Protein AF-A0A9W6TB82-F1 (afdb_monomer_lite)

Sequence (186 aa):
MYQFPADELQLFLAKTEGGAWLPDNEGLDTLLQSEIDTSSYLNMRASWKLSKPTLFGVVSLGEDVVHVLVVVPGQRLPIAAAATHEPHPTRKKRWEELNEVLDRNKRAKVNAAGESSTGCSYVSFSDVDRVMRARRYEQSSKVIENEKNDMLHAYILLLTKAFGEIVTGKEAKRLHFIVPVLACVC

pLDDT: mean 70.23, std 13.18, range [37.47, 92.19]

Structure (mmCIF, N/CA/C/O backbone):
data_AF-A0A9W6TB82-F1
#
_entry.id   AF-A0A9W6TB82-F1
#
loop_
_atom_site.group_PDB
_atom_site.id
_atom_site.type_symbol
_atom_site.label_atom_id
_atom_site.label_alt_id
_atom_site.label_comp_id
_atom_site.label_asym_id
_atom_site.label_entity_id
_atom_site.label_seq_id
_atom_site.pdbx_PDB_ins_code
_atom_site.Cartn_x
_atom_site.Cartn_y
_atom_site.Cartn_z
_atom_site.occupancy
_atom_site.B_iso_or_equiv
_atom_site.auth_seq_id
_atom_site.auth_comp_id
_atom_site.auth_asym_id
_atom_site.auth_atom_id
_atom_site.pdbx_PDB_model_num
ATOM 1 N N . MET A 1 1 ? 8.779 -15.012 8.521 1.00 37.47 1 MET A N 1
ATOM 2 C CA . MET A 1 1 ? 8.790 -13.803 9.368 1.00 37.47 1 MET A CA 1
ATOM 3 C C . MET A 1 1 ? 10.066 -13.898 10.186 1.00 37.47 1 MET A C 1
ATOM 5 O O . MET A 1 1 ? 10.173 -14.834 10.962 1.00 37.47 1 MET A O 1
ATOM 9 N N . TYR A 1 2 ? 11.082 -13.086 9.890 1.00 48.03 2 TYR A N 1
ATOM 10 C CA . TYR A 1 2 ? 12.350 -13.123 10.630 1.00 48.03 2 TYR A CA 1
ATOM 11 C C . TYR A 1 2 ? 12.240 -12.175 11.824 1.00 48.03 2 TYR A C 1
ATOM 13 O O . TYR A 1 2 ? 11.799 -11.040 11.657 1.00 48.03 2 TYR A O 1
ATOM 21 N N . GLN A 1 3 ? 12.582 -12.662 13.014 1.00 52.28 3 GLN A N 1
ATOM 22 C CA . GLN A 1 3 ? 12.483 -11.935 14.276 1.00 52.28 3 GLN A CA 1
ATOM 23 C C . GLN A 1 3 ? 13.892 -11.868 14.869 1.00 52.28 3 GLN A C 1
ATOM 25 O O . GLN A 1 3 ? 14.416 -12.891 15.298 1.00 52.28 3 GLN A O 1
ATOM 30 N N . PHE A 1 4 ? 14.514 -10.689 14.826 1.00 63.34 4 PHE A N 1
ATOM 31 C CA . PHE A 1 4 ? 15.796 -10.436 15.486 1.00 63.34 4 PHE A CA 1
ATOM 32 C C . PHE A 1 4 ? 15.543 -9.738 16.826 1.00 63.34 4 PHE A C 1
ATOM 34 O O . PHE A 1 4 ? 14.640 -8.894 16.898 1.00 63.34 4 PHE A O 1
ATOM 41 N N . PRO A 1 5 ? 16.301 -10.073 17.881 1.00 70.19 5 PRO A N 1
ATOM 42 C CA . PRO A 1 5 ? 16.262 -9.334 19.134 1.00 70.19 5 PRO A CA 1
ATOM 43 C C . PRO A 1 5 ? 16.675 -7.875 18.894 1.00 70.19 5 PRO A C 1
ATOM 45 O O . PRO A 1 5 ? 17.677 -7.596 18.238 1.00 70.19 5 PRO A O 1
ATOM 48 N N . ALA A 1 6 ? 15.875 -6.920 19.374 1.00 66.00 6 ALA A N 1
ATOM 49 C CA . ALA A 1 6 ? 16.125 -5.495 19.131 1.00 66.00 6 ALA A CA 1
ATOM 50 C C . ALA A 1 6 ? 17.433 -4.997 19.778 1.00 66.00 6 ALA A C 1
ATOM 52 O O . ALA A 1 6 ? 17.991 -3.992 19.348 1.00 66.00 6 ALA A O 1
ATOM 53 N N . ASP A 1 7 ? 17.918 -5.703 20.796 1.00 70.88 7 ASP A N 1
ATOM 54 C CA . ASP A 1 7 ? 19.175 -5.472 21.506 1.00 70.88 7 ASP A CA 1
ATOM 55 C C . ASP A 1 7 ? 20.420 -5.896 20.716 1.00 70.88 7 ASP A C 1
ATOM 57 O O . ASP A 1 7 ? 21.522 -5.460 21.043 1.00 70.88 7 ASP A O 1
ATOM 61 N N . GLU A 1 8 ? 20.256 -6.674 19.645 1.00 70.75 8 GLU A N 1
ATOM 62 C CA . GLU A 1 8 ? 21.347 -7.013 18.728 1.00 70.75 8 GLU A CA 1
ATOM 63 C C . GLU A 1 8 ? 21.581 -5.916 17.672 1.00 70.75 8 GLU A C 1
ATOM 65 O O . GLU A 1 8 ? 22.638 -5.875 17.045 1.00 70.75 8 GLU A O 1
ATOM 70 N N . LEU A 1 9 ? 20.640 -4.985 17.483 1.00 70.19 9 LEU A N 1
ATOM 71 C CA . LEU A 1 9 ? 20.750 -3.920 16.484 1.00 70.19 9 LEU A CA 1
ATOM 72 C C . LEU A 1 9 ? 21.805 -2.878 16.874 1.00 70.19 9 LEU A C 1
ATOM 74 O O . LEU A 1 9 ? 21.787 -2.319 17.971 1.00 70.19 9 LEU A O 1
ATOM 78 N N . GLN A 1 10 ? 22.688 -2.549 15.934 1.00 73.00 10 GLN A N 1
ATOM 79 C CA . GLN A 1 10 ? 23.655 -1.464 16.080 1.00 73.00 10 GLN A CA 1
ATOM 80 C C . GLN A 1 10 ? 23.223 -0.270 15.230 1.00 73.00 10 GLN A C 1
ATOM 82 O O . GLN A 1 10 ? 22.875 -0.416 14.063 1.00 73.00 10 GLN A O 1
ATOM 87 N N . LEU A 1 11 ? 23.238 0.925 15.815 1.00 76.31 11 LEU A N 1
ATOM 88 C CA . LEU A 1 11 ? 22.820 2.159 15.153 1.00 76.31 11 LEU A CA 1
ATOM 89 C C . LEU A 1 11 ? 24.024 3.082 14.983 1.00 76.31 11 LEU A C 1
ATOM 91 O O . LEU A 1 11 ? 24.817 3.235 15.910 1.00 76.31 11 LEU A O 1
ATOM 95 N N . PHE A 1 12 ? 24.146 3.737 13.835 1.00 76.25 12 PHE A N 1
ATOM 96 C CA . PHE A 1 12 ? 25.240 4.654 13.531 1.00 76.25 12 PHE A CA 1
ATOM 97 C C . PHE A 1 12 ? 24.715 5.981 12.982 1.00 76.25 12 PHE A C 1
ATOM 99 O O . PHE A 1 12 ? 23.722 6.024 12.252 1.00 76.25 12 PHE A O 1
ATOM 106 N N . LEU A 1 13 ? 25.408 7.073 13.316 1.00 74.12 13 LEU A N 1
ATOM 107 C CA . LEU A 1 13 ? 25.186 8.378 12.692 1.00 74.12 13 LEU A CA 1
ATOM 108 C C . LEU A 1 13 ? 26.000 8.491 11.403 1.00 74.12 13 LEU A C 1
ATOM 110 O O . LEU A 1 13 ? 27.202 8.222 11.402 1.00 74.12 13 LEU A O 1
ATOM 114 N N . ALA A 1 14 ? 25.348 8.940 10.333 1.00 69.94 14 ALA A N 1
ATOM 115 C CA . ALA A 1 14 ? 25.932 9.023 9.001 1.00 69.94 14 ALA A CA 1
ATOM 116 C C . ALA A 1 14 ? 26.201 10.486 8.602 1.00 69.94 14 ALA A C 1
ATOM 118 O O . ALA A 1 14 ? 25.282 11.237 8.276 1.00 69.94 14 ALA A O 1
ATOM 119 N N . LYS A 1 15 ? 27.475 10.891 8.628 1.00 69.50 15 LYS A N 1
ATOM 120 C CA . LYS A 1 15 ? 27.952 12.194 8.139 1.00 69.50 15 LYS A CA 1
ATOM 121 C C . LYS A 1 15 ? 29.043 11.991 7.093 1.00 69.50 15 LYS A C 1
ATOM 123 O O . LYS A 1 15 ? 29.776 11.009 7.147 1.00 69.50 15 LYS A O 1
ATOM 128 N N . THR A 1 16 ? 29.157 12.929 6.164 1.00 65.81 16 THR A N 1
ATOM 129 C CA . THR A 1 16 ? 30.289 13.020 5.242 1.00 65.81 16 THR A CA 1
ATOM 130 C C . THR A 1 16 ? 31.552 13.445 5.993 1.00 65.81 16 THR A C 1
ATOM 132 O O . THR A 1 16 ? 31.476 13.982 7.101 1.00 65.81 16 THR A O 1
ATOM 135 N N . GLU A 1 17 ? 32.723 13.271 5.377 1.00 64.56 17 GLU A N 1
ATOM 136 C CA . GLU A 1 17 ? 33.999 13.750 5.936 1.00 64.56 17 GLU A CA 1
ATOM 137 C C . GLU A 1 17 ? 33.988 15.264 6.227 1.00 64.56 17 GLU A C 1
ATOM 139 O O . GLU A 1 17 ? 34.637 15.726 7.161 1.00 64.56 17 GLU A O 1
ATOM 144 N N . GLY A 1 18 ? 33.185 16.035 5.482 1.00 64.44 18 GLY A N 1
ATOM 145 C CA . GLY A 1 18 ? 32.964 17.468 5.704 1.00 64.44 18 GLY A CA 1
ATOM 146 C C . GLY A 1 18 ? 31.980 17.801 6.834 1.00 64.44 18 GLY A C 1
ATOM 147 O O . GLY A 1 18 ? 31.661 18.970 7.036 1.00 64.44 18 GLY A O 1
ATOM 148 N N . GLY A 1 19 ? 31.461 16.801 7.553 1.00 66.25 19 GLY A N 1
ATOM 149 C CA . GLY A 1 19 ? 30.518 16.969 8.661 1.00 66.25 19 GLY A CA 1
ATOM 150 C C . GLY A 1 19 ? 29.065 17.230 8.248 1.00 66.25 19 GLY A C 1
ATOM 151 O O . GLY A 1 19 ? 28.217 17.399 9.128 1.00 66.25 19 GLY A O 1
ATOM 152 N N . ALA A 1 20 ? 28.763 17.237 6.946 1.00 70.06 20 ALA A N 1
ATOM 153 C CA . ALA A 1 20 ? 27.399 17.346 6.434 1.00 70.06 20 ALA A CA 1
ATOM 154 C C . ALA A 1 20 ? 26.659 16.007 6.569 1.00 70.06 20 ALA A C 1
ATOM 156 O O . ALA A 1 20 ? 27.276 14.945 6.507 1.00 70.06 20 ALA A O 1
ATOM 157 N N . TRP A 1 21 ? 25.341 16.036 6.750 1.00 70.69 21 TRP A N 1
ATOM 158 C CA . TRP A 1 21 ? 24.536 14.813 6.763 1.00 70.69 21 TRP A CA 1
ATOM 159 C C . TRP A 1 21 ? 24.526 14.157 5.381 1.00 70.69 21 TRP A C 1
ATOM 161 O O . TRP A 1 21 ? 24.538 14.847 4.361 1.00 70.69 21 TRP A O 1
ATOM 171 N N . LEU A 1 22 ? 24.532 12.824 5.355 1.00 68.06 22 LEU A N 1
ATOM 172 C CA . LEU A 1 22 ? 24.362 12.074 4.113 1.00 68.06 22 LEU A CA 1
ATOM 173 C C . LEU A 1 22 ? 22.944 12.312 3.576 1.00 68.06 22 LEU A C 1
ATOM 175 O O . LEU A 1 22 ? 22.009 12.040 4.314 1.00 68.06 22 LEU A O 1
ATOM 179 N N . PRO A 1 23 ? 22.764 12.821 2.349 1.00 65.19 23 PRO A N 1
ATOM 180 C CA . PRO A 1 23 ? 21.436 13.030 1.777 1.00 65.19 23 PRO A CA 1
ATOM 181 C C . PRO A 1 23 ? 20.738 11.701 1.448 1.00 65.19 23 PRO A C 1
ATOM 183 O O . PRO A 1 23 ? 21.397 10.716 1.113 1.00 65.19 23 PRO A O 1
ATOM 186 N N . ASP A 1 24 ? 19.402 11.705 1.471 1.00 65.31 24 ASP A N 1
ATOM 187 C CA . ASP A 1 24 ? 18.570 10.597 0.981 1.00 65.31 24 ASP A CA 1
ATOM 188 C C . ASP A 1 24 ? 18.652 10.501 -0.553 1.00 65.31 24 ASP A C 1
ATOM 190 O O . ASP A 1 24 ? 17.957 11.228 -1.269 1.00 65.31 24 ASP A O 1
ATOM 194 N N . ASN A 1 25 ? 19.576 9.698 -1.087 1.00 67.88 25 ASN A N 1
ATOM 195 C CA . ASN A 1 25 ? 19.766 9.552 -2.532 1.00 67.88 25 ASN A CA 1
ATOM 196 C C . ASN A 1 25 ? 20.336 8.181 -2.935 1.00 67.88 25 ASN A C 1
ATOM 198 O O . ASN A 1 25 ? 20.713 7.371 -2.093 1.00 67.88 25 ASN A O 1
ATOM 202 N N . GLU A 1 26 ? 20.476 7.955 -4.245 1.00 64.62 26 GLU A N 1
ATOM 203 C CA . GLU A 1 26 ? 21.013 6.706 -4.815 1.00 64.62 26 GLU A CA 1
ATOM 204 C C . GLU A 1 26 ? 22.412 6.333 -4.278 1.00 64.62 26 GLU A C 1
ATOM 206 O O . GLU A 1 26 ? 22.791 5.160 -4.256 1.00 64.62 26 GLU A O 1
ATOM 211 N N . GLY A 1 27 ? 23.191 7.313 -3.807 1.00 66.94 27 GLY A N 1
ATOM 212 C CA . GLY A 1 27 ? 24.474 7.080 -3.144 1.00 66.94 27 GLY A CA 1
ATOM 213 C C . GLY A 1 27 ? 24.318 6.419 -1.773 1.00 66.94 27 GLY A C 1
ATOM 214 O O . GLY A 1 27 ? 25.085 5.511 -1.452 1.00 66.94 27 GLY A O 1
ATOM 215 N N . LEU A 1 28 ? 23.304 6.814 -0.995 1.00 67.25 28 LEU A N 1
ATOM 216 C CA . LEU A 1 28 ? 22.933 6.156 0.261 1.00 67.25 28 LEU A CA 1
ATOM 217 C C . LEU A 1 28 ? 22.456 4.721 0.003 1.00 67.25 28 LEU A C 1
ATOM 219 O O . LEU A 1 28 ? 22.897 3.806 0.696 1.00 67.25 28 LEU A O 1
ATOM 223 N N . ASP A 1 29 ? 21.642 4.507 -1.033 1.00 64.12 29 ASP A N 1
ATOM 224 C CA . ASP A 1 29 ? 21.189 3.168 -1.433 1.00 64.12 29 ASP A CA 1
ATOM 225 C C . ASP A 1 29 ? 22.358 2.263 -1.834 1.00 64.12 29 ASP A C 1
ATOM 227 O O . ASP A 1 29 ? 22.419 1.100 -1.435 1.00 64.12 29 ASP A O 1
ATOM 231 N N . THR A 1 30 ? 23.319 2.798 -2.588 1.00 65.69 30 THR A N 1
ATOM 232 C CA . THR A 1 30 ? 24.526 2.065 -3.000 1.00 65.69 30 THR A CA 1
ATOM 233 C C . THR A 1 30 ? 25.398 1.714 -1.793 1.00 65.69 30 THR A C 1
ATOM 235 O O . THR A 1 30 ? 25.921 0.602 -1.702 1.00 65.69 30 THR A O 1
ATOM 238 N N . LEU A 1 31 ? 25.517 2.631 -0.828 1.00 66.06 31 LEU A N 1
ATOM 239 C CA . LEU A 1 31 ? 26.257 2.416 0.414 1.00 66.06 31 LEU A CA 1
ATOM 240 C C . LEU A 1 31 ? 25.600 1.316 1.257 1.00 66.06 31 LEU A C 1
ATOM 242 O O . LEU A 1 31 ? 26.292 0.391 1.673 1.00 66.06 31 LEU A O 1
ATOM 246 N N . LEU A 1 32 ? 24.270 1.347 1.410 1.00 65.00 32 LEU A N 1
ATOM 247 C CA . LEU A 1 32 ? 23.472 0.305 2.073 1.00 65.00 32 LEU A CA 1
ATOM 248 C C . LEU A 1 32 ? 23.595 -1.077 1.410 1.00 65.00 32 LEU A C 1
ATOM 250 O O . LEU A 1 32 ? 23.415 -2.097 2.076 1.00 65.00 32 LEU A O 1
ATOM 254 N N . GLN A 1 33 ? 23.881 -1.119 0.108 1.00 61.25 33 GLN A N 1
ATOM 255 C CA . GLN A 1 33 ? 24.066 -2.353 -0.660 1.00 61.25 33 GLN A CA 1
ATOM 256 C C . GLN A 1 33 ? 25.496 -2.913 -0.592 1.00 61.25 33 GLN A C 1
ATOM 258 O O . GLN A 1 33 ? 25.689 -4.107 -0.827 1.00 61.25 33 GLN A O 1
ATOM 263 N N . SER A 1 34 ? 26.492 -2.075 -0.298 1.00 58.59 34 SER A N 1
ATOM 264 C CA . SER A 1 34 ? 27.902 -2.467 -0.202 1.00 58.59 34 SER A CA 1
ATOM 265 C C . SER A 1 34 ? 28.270 -3.004 1.187 1.00 58.59 34 SER A C 1
ATOM 267 O O . SER A 1 34 ? 27.562 -2.770 2.163 1.00 58.59 34 SER A O 1
ATOM 269 N N . GLU A 1 35 ? 29.380 -3.737 1.301 1.00 60.94 35 GLU A N 1
ATOM 270 C CA . GLU A 1 35 ? 29.947 -4.104 2.605 1.00 60.94 35 GLU A CA 1
ATOM 271 C C . GLU A 1 35 ? 30.435 -2.822 3.299 1.00 60.94 35 GLU A C 1
ATOM 273 O O . GLU A 1 35 ? 31.492 -2.285 2.971 1.00 60.94 35 GLU A O 1
ATOM 278 N N . ILE A 1 36 ? 29.606 -2.271 4.192 1.00 64.88 36 ILE A N 1
ATOM 279 C CA . ILE A 1 36 ? 29.889 -0.998 4.860 1.00 64.88 36 ILE A CA 1
ATOM 280 C C . ILE A 1 36 ? 31.002 -1.223 5.880 1.00 64.88 36 ILE A C 1
ATOM 282 O O . ILE A 1 36 ? 30.788 -1.870 6.907 1.00 64.88 36 ILE A O 1
ATOM 286 N N . ASP A 1 37 ? 32.172 -0.634 5.639 1.00 65.25 37 ASP A N 1
ATOM 287 C CA . ASP A 1 37 ? 33.158 -0.447 6.697 1.00 65.25 37 ASP A CA 1
ATOM 288 C C . ASP A 1 37 ? 32.627 0.597 7.686 1.00 65.25 37 ASP A C 1
ATOM 290 O O . ASP A 1 37 ? 32.715 1.808 7.476 1.00 65.25 37 ASP A O 1
ATOM 294 N N . THR A 1 38 ? 32.017 0.119 8.770 1.00 66.00 38 THR A N 1
ATOM 295 C CA . THR A 1 38 ? 31.426 0.977 9.799 1.00 66.00 38 THR A CA 1
ATOM 296 C C . THR A 1 38 ? 32.459 1.562 10.767 1.00 66.00 38 THR A C 1
ATOM 298 O O . THR A 1 38 ? 32.075 2.243 11.717 1.00 66.00 38 THR A O 1
ATOM 301 N N . SER A 1 39 ? 33.759 1.302 10.577 1.00 68.56 39 SER A N 1
ATOM 302 C CA . SER A 1 39 ? 34.816 1.718 11.510 1.00 68.56 39 SER A CA 1
ATOM 303 C C . SER A 1 39 ? 34.943 3.238 11.659 1.00 68.56 39 SER A C 1
ATOM 305 O O . SER A 1 39 ? 35.283 3.723 12.739 1.00 68.56 39 SER A O 1
ATOM 307 N N . SER A 1 40 ? 34.618 3.992 10.607 1.00 65.38 40 SER A N 1
ATOM 308 C CA . SER A 1 40 ? 34.626 5.458 10.595 1.00 65.38 40 SER A CA 1
ATOM 309 C C . SER A 1 40 ? 33.334 6.088 11.133 1.00 65.38 40 SER A C 1
ATOM 311 O O . SER A 1 40 ? 33.292 7.297 11.371 1.00 65.38 40 SER A O 1
ATOM 313 N N . TYR A 1 41 ? 32.283 5.291 11.358 1.00 70.69 41 TYR A N 1
ATOM 314 C CA . TYR A 1 41 ? 30.974 5.782 11.774 1.00 70.69 41 TYR A CA 1
ATOM 315 C C . TYR A 1 41 ? 30.828 5.818 13.289 1.00 70.69 41 TYR A C 1
ATOM 317 O O . TYR A 1 41 ? 31.328 4.978 14.041 1.00 70.69 41 TYR A O 1
ATOM 325 N N . LEU A 1 42 ? 30.055 6.794 13.754 1.00 73.31 42 LEU A N 1
ATOM 326 C CA . LEU A 1 42 ? 29.847 6.993 15.174 1.00 73.31 42 LEU A CA 1
ATOM 327 C C . LEU A 1 42 ? 28.655 6.156 15.672 1.00 73.31 42 LEU A C 1
ATOM 329 O O . LEU A 1 42 ? 27.501 6.466 15.370 1.00 73.31 42 LEU A O 1
ATOM 333 N N . ASN A 1 43 ? 28.939 5.121 16.467 1.00 75.00 43 ASN A N 1
ATOM 334 C CA . ASN A 1 43 ? 27.926 4.245 17.065 1.00 75.00 43 ASN A CA 1
ATOM 335 C C . ASN A 1 43 ? 27.047 5.006 18.081 1.00 75.00 43 ASN A C 1
ATOM 337 O O . ASN A 1 43 ? 27.554 5.653 19.006 1.00 75.00 43 ASN A O 1
ATOM 341 N N . MET A 1 44 ? 25.727 4.922 17.913 1.00 74.44 44 MET A N 1
ATOM 342 C CA . MET A 1 44 ? 24.738 5.551 18.778 1.00 74.44 44 MET A CA 1
ATOM 343 C C . MET A 1 44 ? 24.608 4.805 20.104 1.00 74.44 44 MET A C 1
ATOM 345 O O . MET A 1 44 ? 24.411 3.596 20.160 1.00 74.44 44 MET A O 1
ATOM 349 N N . ARG A 1 45 ? 24.628 5.555 21.208 1.00 73.25 45 ARG A N 1
ATOM 350 C CA . ARG A 1 45 ? 24.403 5.000 22.549 1.00 73.25 45 ARG A CA 1
ATOM 351 C C . ARG A 1 45 ? 23.036 5.404 23.077 1.00 73.25 45 ARG A C 1
ATOM 353 O O . ARG A 1 45 ? 22.662 6.570 22.983 1.00 73.25 45 ARG A O 1
ATOM 360 N N . ALA A 1 46 ? 22.361 4.483 23.765 1.00 68.56 46 ALA A N 1
ATOM 361 C CA . ALA A 1 46 ? 21.079 4.747 24.429 1.00 68.56 46 ALA A CA 1
ATOM 362 C C . ALA A 1 46 ? 21.131 5.912 25.444 1.00 68.56 46 ALA A C 1
ATOM 364 O O . ALA A 1 46 ? 20.121 6.540 25.737 1.00 68.56 46 ALA A O 1
ATOM 365 N N . SER A 1 47 ? 22.318 6.242 25.966 1.00 71.81 47 SER A N 1
ATOM 366 C CA . SER A 1 47 ? 22.530 7.363 26.893 1.00 71.81 47 SER A CA 1
ATOM 367 C C . SER A 1 47 ? 22.604 8.742 26.220 1.00 71.81 47 SER A C 1
ATOM 369 O O . SER A 1 47 ? 22.843 9.758 26.886 1.00 71.81 47 SER A O 1
ATOM 371 N N . TRP A 1 48 ? 22.470 8.819 24.896 1.00 74.38 48 TRP A N 1
ATOM 372 C CA . TRP A 1 48 ? 22.515 10.080 24.169 1.00 74.38 48 TRP A CA 1
ATOM 373 C C . TRP A 1 48 ? 21.151 10.750 24.157 1.00 74.38 48 TRP A C 1
ATOM 375 O O . TRP A 1 48 ? 20.132 10.140 23.864 1.00 74.38 48 TRP A O 1
ATOM 385 N N . LYS A 1 49 ? 21.146 12.040 24.488 1.00 69.31 49 LYS A N 1
ATOM 386 C CA . LYS A 1 49 ? 19.946 12.871 24.448 1.00 69.31 49 LYS A CA 1
ATOM 387 C C . LYS A 1 49 ? 19.962 13.670 23.154 1.00 69.31 49 LYS A C 1
ATOM 389 O O . LYS A 1 49 ? 21.011 14.211 22.808 1.00 69.31 49 LYS A O 1
ATOM 394 N N . LEU A 1 50 ? 18.807 13.803 22.505 1.00 66.94 50 LEU A N 1
ATOM 395 C CA . LEU A 1 50 ? 18.635 14.659 21.321 1.00 66.94 50 LEU A CA 1
ATOM 396 C C . LEU A 1 50 ? 19.058 16.110 21.593 1.00 66.94 50 LEU A C 1
ATOM 398 O O . LEU A 1 50 ? 19.573 16.787 20.717 1.00 66.94 50 LEU A O 1
ATOM 402 N N . SER A 1 51 ? 18.947 16.554 22.846 1.00 65.25 51 SER A N 1
ATOM 403 C CA . SER A 1 51 ? 19.390 17.872 23.301 1.00 65.25 51 SER A CA 1
ATOM 404 C C . SER A 1 51 ? 20.915 18.049 23.374 1.00 65.25 51 SER A C 1
ATOM 406 O O . SER A 1 51 ? 21.365 19.033 23.952 1.00 65.25 51 SER A O 1
ATOM 408 N N . LYS A 1 52 ? 21.730 17.092 22.903 1.00 71.75 52 LYS A N 1
ATOM 409 C CA . LYS A 1 52 ? 23.195 17.226 22.847 1.00 71.75 52 LYS A CA 1
ATOM 410 C C . LYS A 1 52 ? 23.598 17.917 21.536 1.00 71.75 52 LYS A C 1
ATOM 412 O O . LYS A 1 52 ? 23.695 17.235 20.511 1.00 71.75 52 LYS A O 1
ATOM 417 N N . PRO A 1 53 ? 23.905 19.228 21.553 1.00 69.06 53 PRO A N 1
ATOM 418 C CA . PRO A 1 53 ? 24.170 19.981 20.328 1.00 69.06 53 PRO A CA 1
ATOM 419 C C . PRO A 1 53 ? 25.449 19.540 19.616 1.00 69.06 53 PRO A C 1
ATOM 421 O O . PRO A 1 53 ? 25.564 19.676 18.406 1.00 69.06 53 PRO A O 1
ATOM 424 N N . THR A 1 54 ? 26.399 18.945 20.338 1.00 73.00 54 THR A N 1
ATOM 425 C CA . THR A 1 54 ? 27.628 18.395 19.751 1.00 73.00 54 THR A CA 1
ATOM 426 C C . THR A 1 54 ? 27.384 17.181 18.853 1.00 73.00 54 THR A C 1
ATOM 428 O O . THR A 1 54 ? 28.208 16.889 17.994 1.00 73.00 54 THR A O 1
ATOM 431 N N . LEU A 1 55 ? 26.266 16.473 19.039 1.00 68.62 55 LEU A N 1
ATOM 432 C CA . LEU A 1 55 ? 25.916 15.284 18.258 1.00 68.62 55 LEU A CA 1
ATOM 433 C C . LEU A 1 55 ? 24.897 15.618 17.166 1.00 68.62 55 LEU A C 1
ATOM 435 O O . LEU A 1 55 ? 25.093 15.254 16.006 1.00 68.62 55 LEU A O 1
ATOM 439 N N . PHE A 1 56 ? 23.846 16.353 17.538 1.00 68.12 56 PHE A N 1
ATOM 440 C CA . PHE A 1 56 ? 22.677 16.596 16.691 1.00 68.12 56 PHE A CA 1
ATOM 441 C C . PHE A 1 56 ? 22.554 18.047 16.194 1.00 68.12 56 PHE A C 1
ATOM 443 O O . PHE A 1 56 ? 21.637 18.351 15.442 1.00 68.12 56 PHE A O 1
ATOM 450 N N . GLY A 1 57 ? 23.469 18.946 16.574 1.00 68.88 57 GLY A N 1
ATOM 451 C CA . GLY A 1 57 ? 23.365 20.375 16.261 1.00 68.88 57 GLY A CA 1
ATOM 452 C C . GLY A 1 57 ? 22.261 21.083 17.055 1.00 68.88 57 GLY A C 1
ATOM 453 O O . GLY A 1 57 ? 21.771 20.579 18.068 1.00 68.88 57 GLY A O 1
ATOM 454 N N . VAL A 1 58 ? 21.869 22.281 16.614 1.00 62.19 58 VAL A N 1
ATOM 455 C CA . VAL A 1 58 ? 20.681 22.970 17.142 1.00 62.19 58 VAL A CA 1
ATOM 456 C C . VAL A 1 58 ? 19.451 22.273 16.563 1.00 62.19 58 VAL A C 1
ATOM 458 O O . VAL A 1 58 ? 19.045 22.547 15.439 1.00 62.19 58 VAL A O 1
ATOM 461 N N . VAL A 1 59 ? 18.896 21.318 17.307 1.00 55.44 59 VAL A N 1
ATOM 462 C CA . VAL A 1 59 ? 17.788 20.484 16.830 1.00 55.44 59 VAL A CA 1
ATOM 463 C C . VAL A 1 59 ? 16.487 21.293 16.813 1.00 55.44 59 VAL A C 1
ATOM 465 O O . VAL A 1 59 ? 15.825 21.432 17.840 1.00 55.44 59 VAL A O 1
ATOM 468 N N . SER A 1 60 ? 16.111 21.806 15.641 1.00 55.03 60 SER A N 1
ATOM 469 C CA . SER A 1 60 ? 14.748 22.262 15.344 1.00 55.03 60 SER A CA 1
ATOM 470 C C . SER A 1 60 ? 14.036 21.111 14.636 1.00 55.03 60 SER A C 1
ATOM 472 O O . SER A 1 60 ? 14.370 20.797 13.501 1.00 55.03 60 SER A O 1
ATOM 474 N N . LEU A 1 61 ? 13.116 20.408 15.304 1.00 56.19 61 LEU A N 1
ATOM 475 C CA . LEU A 1 61 ? 12.370 19.318 14.660 1.00 56.19 61 LEU A CA 1
ATOM 476 C C . LEU A 1 61 ? 11.287 19.912 13.742 1.00 56.19 61 LEU A C 1
ATOM 478 O O . LEU A 1 61 ? 10.161 20.146 14.176 1.00 56.19 61 LEU A O 1
ATOM 482 N N . GLY A 1 62 ? 11.675 20.173 12.489 1.00 46.44 62 GLY A N 1
ATOM 483 C CA . GLY A 1 62 ? 10.844 20.629 11.372 1.00 46.44 62 GLY A CA 1
ATOM 484 C C . GLY A 1 62 ? 11.706 21.008 10.157 1.00 46.44 62 GLY A C 1
ATOM 485 O O . GLY A 1 62 ? 12.424 21.995 10.233 1.00 46.44 62 GLY A O 1
ATOM 486 N N . GLU A 1 63 ? 11.609 20.183 9.102 1.00 47.66 63 GLU A N 1
ATOM 487 C CA . GLU A 1 63 ? 12.359 20.147 7.822 1.00 47.66 63 GLU A CA 1
ATOM 488 C C . GLU A 1 63 ? 13.895 20.245 7.905 1.00 47.66 63 GLU A C 1
ATOM 490 O O . GLU A 1 63 ? 14.485 21.228 7.485 1.00 47.66 63 GLU A O 1
ATOM 495 N N . ASP A 1 64 ? 14.532 19.185 8.431 1.00 50.62 64 ASP A N 1
ATOM 496 C CA . ASP A 1 64 ? 15.744 18.571 7.851 1.00 50.62 64 ASP A CA 1
ATOM 497 C C . ASP A 1 64 ? 16.057 17.227 8.548 1.00 50.62 64 ASP A C 1
ATOM 499 O O . ASP A 1 64 ? 16.036 17.099 9.775 1.00 50.62 64 ASP A O 1
ATOM 503 N N . VAL A 1 65 ? 16.252 16.189 7.734 1.00 56.81 65 VAL A N 1
ATOM 504 C CA . VAL A 1 65 ? 16.133 14.758 8.068 1.00 56.81 65 VAL A CA 1
ATOM 505 C C . VAL A 1 65 ? 17.337 14.233 8.862 1.00 56.81 65 VAL A C 1
ATOM 507 O O . VAL A 1 65 ? 18.488 14.535 8.557 1.00 56.81 65 VAL A O 1
ATOM 510 N N . VAL A 1 66 ? 17.086 13.384 9.867 1.00 62.72 66 VAL A N 1
ATOM 511 C CA . VAL A 1 66 ? 18.147 12.629 10.554 1.00 62.72 66 VAL A CA 1
ATOM 512 C C . VAL A 1 66 ? 18.303 11.267 9.885 1.00 62.72 66 VAL A C 1
ATOM 514 O O . VAL A 1 66 ? 17.404 10.431 9.959 1.00 62.72 66 VAL A O 1
ATOM 517 N N . HIS A 1 67 ? 19.468 11.025 9.287 1.00 60.28 67 HIS A N 1
ATOM 518 C CA . HIS A 1 67 ? 19.819 9.724 8.724 1.00 60.28 67 HIS A CA 1
ATOM 519 C C . HIS A 1 67 ? 20.468 8.839 9.791 1.00 60.28 67 HIS A C 1
ATOM 521 O O . HIS A 1 67 ? 21.515 9.174 10.352 1.00 60.28 67 HIS A O 1
ATOM 527 N N . VAL A 1 68 ? 19.828 7.704 10.075 1.00 67.69 68 VAL A N 1
ATOM 528 C CA . VAL A 1 68 ? 20.334 6.677 10.990 1.00 67.69 68 VAL A CA 1
ATOM 529 C C . VAL A 1 68 ? 20.602 5.414 10.189 1.00 67.69 68 VAL A C 1
ATOM 531 O O . VAL A 1 68 ? 19.699 4.878 9.550 1.00 67.69 68 VAL A O 1
ATOM 534 N N . LEU A 1 69 ? 21.841 4.932 10.242 1.00 66.25 69 LEU A N 1
ATOM 535 C CA . LEU A 1 69 ? 22.216 3.651 9.663 1.00 66.25 69 LEU A CA 1
ATOM 536 C C . LEU A 1 69 ? 21.979 2.552 10.702 1.00 66.25 69 LEU A C 1
ATOM 538 O O . LEU A 1 69 ? 22.477 2.645 11.824 1.00 66.25 69 LEU A O 1
ATOM 542 N N . VAL A 1 70 ? 21.232 1.515 10.329 1.00 68.50 70 VAL A N 1
ATOM 543 C CA . VAL A 1 70 ? 20.961 0.356 11.189 1.00 68.50 70 VAL A CA 1
ATOM 544 C C . VAL A 1 70 ? 21.730 -0.843 10.657 1.00 68.50 70 VAL A C 1
ATOM 546 O O . VAL A 1 70 ? 21.498 -1.287 9.536 1.00 68.50 70 VAL A O 1
ATOM 549 N N . VAL A 1 71 ? 22.629 -1.380 11.473 1.00 66.00 71 VAL A N 1
ATOM 550 C CA . VAL A 1 71 ? 23.327 -2.638 11.220 1.00 66.00 71 VAL A CA 1
ATOM 551 C C . VAL A 1 71 ? 22.642 -3.729 12.024 1.00 66.00 71 VAL A C 1
ATOM 553 O O . VAL A 1 71 ? 22.500 -3.637 13.244 1.00 66.00 71 VAL A O 1
ATOM 556 N N . VAL A 1 72 ? 22.219 -4.776 11.329 1.00 64.38 72 VAL A N 1
ATOM 557 C CA . VAL A 1 72 ? 21.554 -5.931 11.929 1.00 64.38 72 VAL A CA 1
ATOM 558 C C . VAL A 1 72 ? 22.516 -7.119 11.865 1.00 64.38 72 VAL A C 1
ATOM 560 O O . VAL A 1 72 ? 22.902 -7.528 10.763 1.00 64.38 72 VAL A O 1
ATOM 563 N N . PRO A 1 73 ? 22.940 -7.687 13.006 1.00 55.16 73 PRO A N 1
ATOM 564 C CA . PRO A 1 73 ? 23.860 -8.817 13.015 1.00 55.16 73 PRO A CA 1
ATOM 565 C C . PRO A 1 73 ? 23.258 -10.016 12.285 1.00 55.16 73 PRO A C 1
ATOM 567 O O . PRO A 1 73 ? 22.092 -10.357 12.458 1.00 55.16 73 PRO A O 1
ATOM 570 N N . GLY A 1 74 ? 24.042 -10.641 11.408 1.00 56.41 74 GLY A N 1
ATOM 571 C CA . GLY A 1 74 ? 23.569 -11.754 10.579 1.00 56.41 74 GLY A CA 1
ATOM 572 C C . GLY A 1 74 ? 22.732 -11.335 9.366 1.00 56.41 74 GLY A C 1
ATOM 573 O O . GLY A 1 74 ? 22.504 -12.158 8.479 1.00 56.41 74 GLY A O 1
ATOM 574 N N . GLN A 1 75 ? 22.365 -10.057 9.242 1.00 48.56 75 GLN A N 1
ATOM 575 C CA . GLN A 1 75 ? 21.800 -9.494 8.024 1.00 48.56 75 GLN A CA 1
ATOM 576 C C . GLN A 1 75 ? 22.942 -9.073 7.089 1.00 48.56 75 GLN A C 1
ATOM 578 O O . GLN A 1 75 ? 23.124 -7.911 6.742 1.00 48.56 75 GLN A O 1
ATOM 583 N N . ARG A 1 76 ? 23.672 -10.070 6.571 1.00 47.91 76 ARG A N 1
ATOM 584 C CA . ARG A 1 76 ? 24.017 -9.995 5.149 1.00 47.91 76 ARG A CA 1
ATOM 585 C C . ARG A 1 76 ? 22.667 -9.949 4.464 1.00 47.91 76 ARG A C 1
ATOM 587 O O . ARG A 1 76 ? 22.073 -11.008 4.327 1.00 47.91 76 ARG A O 1
ATOM 594 N N . LEU A 1 77 ? 22.119 -8.774 4.155 1.00 45.03 77 LEU A N 1
ATOM 595 C CA . LEU A 1 77 ? 20.952 -8.691 3.287 1.00 45.03 77 LEU A CA 1
ATOM 596 C C . LEU A 1 77 ? 21.395 -9.309 1.968 1.00 45.03 77 LEU A C 1
ATOM 598 O O . LEU A 1 77 ? 22.092 -8.647 1.198 1.00 45.03 77 LEU A O 1
ATOM 602 N N . PRO A 1 78 ? 21.024 -10.554 1.642 1.00 41.81 78 PRO A N 1
ATOM 603 C CA . PRO A 1 78 ? 21.243 -11.016 0.310 1.00 41.81 78 PRO A CA 1
ATOM 604 C C . PRO A 1 78 ? 19.994 -10.513 -0.411 1.00 41.81 78 PRO A C 1
ATOM 606 O O . PRO A 1 78 ? 19.070 -11.275 -0.678 1.00 41.81 78 PRO A O 1
ATOM 609 N N . ILE A 1 79 ? 19.951 -9.222 -0.751 1.00 42.56 79 ILE A N 1
ATOM 610 C CA . ILE A 1 79 ? 19.153 -8.840 -1.923 1.00 42.56 79 ILE A CA 1
ATOM 611 C C . ILE A 1 79 ? 19.715 -9.611 -3.134 1.00 42.56 79 ILE A C 1
ATOM 613 O O . ILE A 1 79 ? 18.962 -9.998 -4.018 1.00 42.56 79 ILE A O 1
ATOM 617 N N . ALA A 1 80 ? 20.989 -10.024 -3.076 1.00 41.62 80 ALA A N 1
ATOM 618 C CA . ALA A 1 80 ? 21.553 -11.073 -3.917 1.00 41.62 80 ALA A CA 1
ATOM 619 C C . ALA A 1 80 ? 20.800 -12.426 -3.873 1.00 41.62 80 ALA A C 1
ATOM 621 O O . ALA A 1 80 ? 20.803 -13.114 -4.882 1.00 41.62 80 ALA A O 1
ATOM 622 N N . ALA A 1 81 ? 20.115 -12.822 -2.788 1.00 41.03 81 ALA A N 1
ATOM 623 C CA . ALA A 1 81 ? 19.302 -14.052 -2.764 1.00 41.03 81 ALA A CA 1
ATOM 624 C C . ALA A 1 81 ? 17.890 -13.851 -3.337 1.00 41.03 81 ALA A C 1
ATOM 626 O O . ALA A 1 81 ? 17.287 -14.798 -3.837 1.00 41.03 81 ALA A O 1
ATOM 627 N N . ALA A 1 82 ? 17.368 -12.620 -3.322 1.00 42.41 82 ALA A N 1
ATOM 628 C CA . ALA A 1 82 ? 16.214 -12.266 -4.150 1.00 42.41 82 ALA A CA 1
ATOM 629 C C . ALA A 1 82 ? 16.606 -12.109 -5.635 1.00 42.41 82 ALA A C 1
ATOM 631 O O . ALA A 1 82 ? 15.749 -12.248 -6.503 1.00 42.41 82 ALA A O 1
ATOM 632 N N . ALA A 1 83 ? 17.891 -11.866 -5.921 1.00 45.69 83 ALA A N 1
ATOM 633 C CA . ALA A 1 83 ? 18.450 -11.759 -7.267 1.00 45.69 83 ALA A CA 1
ATOM 634 C C . ALA A 1 83 ? 19.023 -13.076 -7.834 1.00 45.69 83 ALA A C 1
ATOM 636 O O . ALA A 1 83 ? 19.233 -13.153 -9.040 1.00 45.69 83 ALA A O 1
ATOM 637 N N . THR A 1 84 ? 19.254 -14.126 -7.033 1.00 46.62 84 THR A N 1
ATOM 638 C CA . THR A 1 84 ? 19.659 -15.448 -7.560 1.00 46.62 84 THR A CA 1
ATOM 639 C C . THR A 1 84 ? 18.485 -16.291 -8.030 1.00 46.62 84 THR A C 1
ATOM 641 O O . THR A 1 84 ? 18.678 -17.202 -8.833 1.00 46.62 84 THR A O 1
ATOM 644 N N . HIS A 1 85 ? 17.263 -15.983 -7.597 1.00 51.53 85 HIS A N 1
ATOM 645 C CA . HIS A 1 85 ? 16.088 -16.482 -8.291 1.00 51.53 85 HIS A CA 1
ATOM 646 C C . HIS A 1 85 ? 15.782 -15.545 -9.446 1.00 51.53 85 HIS A C 1
ATOM 648 O O . HIS A 1 85 ? 15.090 -14.539 -9.280 1.00 51.53 85 HIS A O 1
ATOM 654 N N . GLU A 1 86 ? 16.281 -15.905 -10.632 1.00 63.66 86 GLU A N 1
ATOM 655 C CA . GLU A 1 86 ? 15.756 -15.330 -11.862 1.00 63.66 86 GLU A CA 1
ATOM 656 C C . GLU A 1 86 ? 14.222 -15.328 -11.776 1.00 63.66 86 GLU A C 1
ATOM 658 O O . GLU A 1 86 ? 13.620 -16.352 -11.413 1.00 63.66 86 GLU A O 1
ATOM 663 N N . PRO A 1 87 ? 13.564 -14.186 -12.057 1.00 67.94 87 PRO A N 1
ATOM 664 C CA . PRO A 1 87 ? 12.117 -14.138 -12.093 1.00 67.94 87 PRO A CA 1
ATOM 665 C C . PRO A 1 87 ? 11.625 -15.284 -12.964 1.00 67.94 87 PRO A C 1
ATOM 667 O O . PRO A 1 87 ? 12.126 -15.454 -14.074 1.00 67.94 87 PRO A O 1
ATOM 670 N N . HIS A 1 88 ? 10.648 -16.051 -12.464 1.00 76.56 88 HIS A N 1
ATOM 671 C CA . HIS A 1 88 ? 10.088 -17.186 -13.198 1.00 76.56 88 HIS A CA 1
ATOM 672 C C . HIS A 1 88 ? 9.916 -16.808 -14.680 1.00 76.56 88 HIS A C 1
ATOM 674 O O . HIS A 1 88 ? 9.336 -15.748 -14.948 1.00 76.56 88 HIS A O 1
ATOM 680 N N . PRO A 1 89 ? 10.372 -17.622 -15.646 1.00 85.56 89 PRO A N 1
ATOM 681 C CA . PRO A 1 89 ? 10.486 -17.212 -17.050 1.00 85.56 89 PRO A CA 1
ATOM 682 C C . PRO A 1 89 ? 9.167 -16.662 -17.613 1.00 85.56 89 PRO A C 1
ATOM 684 O O . PRO A 1 89 ? 9.143 -15.665 -18.327 1.00 85.56 89 PRO A O 1
ATOM 687 N N . THR A 1 90 ? 8.029 -17.225 -17.194 1.00 85.31 90 THR A N 1
ATOM 688 C CA . THR A 1 90 ? 6.684 -16.716 -17.528 1.00 85.31 90 THR A CA 1
ATOM 689 C C . THR A 1 90 ? 6.379 -15.317 -16.978 1.00 85.31 90 THR A C 1
ATOM 691 O O . THR A 1 90 ? 5.653 -14.551 -17.605 1.00 85.31 90 THR A O 1
ATOM 694 N N . ARG A 1 91 ? 6.871 -14.964 -15.786 1.00 85.69 91 ARG A N 1
ATOM 695 C CA . ARG A 1 91 ? 6.746 -13.605 -15.239 1.00 85.69 91 ARG A CA 1
ATOM 696 C C . ARG A 1 91 ? 7.616 -12.634 -16.033 1.00 85.69 91 ARG A C 1
ATOM 698 O O . ARG A 1 91 ? 7.112 -11.579 -16.392 1.00 85.69 91 ARG A O 1
ATOM 705 N N . LYS A 1 92 ? 8.864 -13.007 -16.335 1.00 88.38 92 LYS A N 1
ATOM 706 C CA . LYS A 1 92 ? 9.789 -12.185 -17.130 1.00 88.38 92 LYS A CA 1
ATOM 707 C C 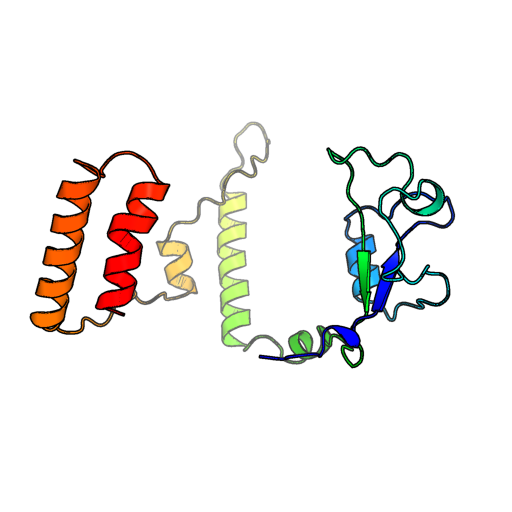. LYS A 1 92 ? 9.234 -11.905 -18.531 1.00 88.38 92 LYS A C 1
ATOM 709 O O . LYS A 1 92 ? 9.123 -10.750 -18.916 1.00 88.38 92 LYS A O 1
ATOM 714 N N . LYS A 1 93 ? 8.732 -12.938 -19.212 1.00 89.88 93 LYS A N 1
ATOM 715 C CA . LYS A 1 93 ? 8.058 -12.804 -20.510 1.00 89.88 93 LYS A CA 1
ATOM 716 C C . LYS A 1 93 ? 6.859 -11.846 -20.466 1.00 89.88 93 LYS A C 1
ATOM 718 O O . LYS A 1 93 ? 6.748 -10.965 -21.306 1.00 89.88 93 LYS A O 1
ATOM 723 N N . ARG A 1 94 ? 5.974 -11.981 -19.467 1.00 91.69 94 ARG A N 1
ATOM 724 C CA . ARG A 1 94 ? 4.827 -11.063 -19.300 1.00 91.69 94 ARG A CA 1
ATOM 725 C C . ARG A 1 94 ? 5.267 -9.625 -19.027 1.00 91.69 94 ARG A C 1
ATOM 727 O O . ARG A 1 94 ? 4.622 -8.695 -19.488 1.00 91.69 94 ARG A O 1
ATOM 734 N N . TRP A 1 95 ? 6.348 -9.441 -18.273 1.00 89.44 95 TRP A N 1
ATOM 735 C CA . TRP A 1 95 ? 6.917 -8.122 -18.008 1.00 89.44 95 TRP A CA 1
ATOM 736 C C . TRP A 1 95 ? 7.441 -7.457 -19.287 1.00 89.44 95 TRP A C 1
ATOM 738 O O . TRP A 1 95 ? 7.131 -6.298 -19.542 1.00 89.44 95 TRP A O 1
ATOM 748 N N . GLU A 1 96 ? 8.175 -8.200 -20.116 1.00 92.19 96 GLU A N 1
ATOM 749 C CA . GLU A 1 96 ? 8.658 -7.731 -21.422 1.00 92.19 96 GLU A CA 1
ATOM 750 C C . GLU A 1 96 ? 7.491 -7.366 -22.356 1.00 92.19 96 GLU A C 1
ATOM 752 O O . GLU A 1 96 ? 7.455 -6.262 -22.892 1.00 92.19 96 GLU A O 1
ATOM 757 N N . GLU A 1 97 ? 6.477 -8.232 -22.471 1.00 92.12 97 GLU A N 1
ATOM 758 C CA . GLU A 1 97 ? 5.269 -7.966 -23.271 1.00 92.12 97 GLU A CA 1
ATOM 759 C C . GLU A 1 97 ? 4.503 -6.716 -22.801 1.00 92.12 97 GLU A C 1
ATOM 761 O O . GLU A 1 97 ? 3.966 -5.970 -23.623 1.00 92.12 97 GLU A O 1
ATOM 766 N N . LEU A 1 98 ? 4.453 -6.465 -21.490 1.00 89.62 98 LEU A N 1
ATOM 767 C CA . LEU A 1 98 ? 3.814 -5.273 -20.931 1.00 89.62 98 LEU A CA 1
ATOM 768 C C . LEU A 1 98 ? 4.607 -4.001 -21.256 1.00 89.62 98 LEU A C 1
ATOM 770 O O . LEU A 1 98 ? 4.006 -2.980 -21.592 1.00 89.62 98 LEU A O 1
ATOM 774 N N . ASN A 1 99 ? 5.938 -4.056 -21.197 1.00 88.06 99 ASN A N 1
ATOM 775 C CA . ASN A 1 99 ? 6.786 -2.914 -21.542 1.00 88.06 99 ASN A CA 1
ATOM 776 C C . ASN A 1 99 ? 6.646 -2.525 -23.016 1.00 88.06 99 ASN A C 1
ATOM 778 O O . ASN A 1 99 ? 6.540 -1.340 -23.315 1.00 88.06 99 ASN A O 1
ATOM 782 N N . GLU A 1 100 ? 6.509 -3.496 -23.919 1.00 89.81 100 GLU A N 1
ATOM 783 C CA . GLU A 1 100 ? 6.216 -3.232 -25.335 1.00 89.81 100 GLU A CA 1
ATOM 784 C C . GLU A 1 100 ? 4.894 -2.473 -25.534 1.00 89.81 100 GLU A C 1
ATOM 786 O O . GLU A 1 100 ? 4.799 -1.555 -26.353 1.00 89.81 100 GLU A O 1
ATOM 791 N N . VAL A 1 101 ? 3.852 -2.830 -24.776 1.00 87.62 101 VAL A N 1
ATOM 792 C CA . VAL A 1 101 ? 2.563 -2.118 -24.792 1.00 87.62 101 VAL A CA 1
ATOM 793 C C . VAL A 1 101 ? 2.729 -0.692 -24.265 1.00 87.62 101 VAL A C 1
ATOM 795 O O . VAL A 1 101 ? 2.237 0.258 -24.879 1.00 87.62 101 VAL A O 1
ATOM 798 N N . LEU A 1 102 ? 3.449 -0.532 -23.153 1.00 84.56 102 LEU A N 1
ATOM 799 C CA . LEU A 1 102 ? 3.716 0.770 -22.547 1.00 84.56 102 LEU A CA 1
ATOM 800 C C . LEU A 1 102 ? 4.492 1.681 -23.503 1.00 84.56 102 LEU A C 1
ATOM 802 O O . LEU A 1 102 ? 4.102 2.831 -23.707 1.00 84.56 102 LEU A O 1
ATOM 806 N N . ASP A 1 103 ? 5.552 1.175 -24.126 1.00 83.50 103 ASP A N 1
ATOM 807 C CA . ASP A 1 103 ? 6.408 1.947 -25.023 1.00 83.50 103 ASP A CA 1
ATOM 808 C C . ASP A 1 103 ? 5.711 2.305 -26.338 1.00 83.50 103 ASP A C 1
ATOM 810 O O . ASP A 1 103 ? 5.879 3.420 -26.842 1.00 83.50 103 ASP A O 1
ATOM 814 N N . ARG A 1 104 ? 4.849 1.425 -26.860 1.00 82.12 104 ARG A N 1
ATOM 815 C CA . ARG A 1 104 ? 3.981 1.746 -28.001 1.00 82.12 104 ARG A CA 1
ATOM 816 C C . ARG A 1 104 ? 3.041 2.908 -27.679 1.00 82.12 104 ARG A C 1
ATOM 818 O O . ARG A 1 104 ? 2.912 3.831 -28.483 1.00 82.12 10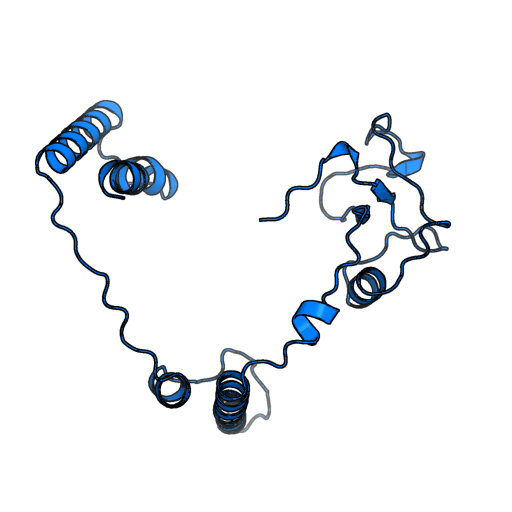4 ARG A O 1
ATOM 825 N N . ASN A 1 105 ? 2.434 2.899 -26.495 1.00 75.69 105 ASN A N 1
ATOM 826 C CA . ASN A 1 105 ? 1.470 3.924 -26.095 1.00 75.69 105 ASN A CA 1
ATOM 827 C C . ASN A 1 105 ? 2.146 5.247 -25.704 1.00 75.69 105 ASN A C 1
ATOM 829 O O . ASN A 1 105 ? 1.544 6.305 -25.879 1.00 75.69 105 ASN A O 1
ATOM 833 N N . LYS A 1 106 ? 3.415 5.223 -25.268 1.00 72.44 106 LYS A N 1
ATOM 834 C CA . LYS A 1 106 ? 4.240 6.437 -25.124 1.00 72.44 106 LYS A CA 1
ATOM 835 C C . LYS A 1 106 ? 4.454 7.138 -26.471 1.00 72.44 106 LYS A C 1
ATOM 837 O O . LYS A 1 106 ? 4.346 8.357 -26.549 1.00 72.44 106 LYS A O 1
ATOM 842 N N . ARG A 1 107 ? 4.723 6.381 -27.542 1.00 61.12 107 ARG A N 1
ATOM 843 C CA . ARG A 1 107 ? 5.018 6.922 -28.887 1.00 61.12 107 ARG A CA 1
ATOM 844 C C . ARG A 1 107 ? 3.795 7.479 -29.620 1.00 61.12 107 ARG A C 1
ATOM 846 O O . ARG A 1 107 ? 3.955 8.317 -30.500 1.00 61.12 107 ARG A O 1
ATOM 853 N N . ALA A 1 108 ? 2.586 7.052 -29.257 1.00 59.91 108 ALA A N 1
ATOM 854 C CA . ALA A 1 108 ? 1.344 7.524 -29.874 1.00 59.91 108 ALA A CA 1
ATOM 855 C C . ALA A 1 108 ? 0.976 8.980 -29.510 1.00 59.91 108 ALA A C 1
ATOM 857 O O . ALA A 1 108 ? 0.089 9.556 -30.136 1.00 59.91 108 ALA A O 1
ATOM 858 N N . LYS A 1 109 ? 1.655 9.593 -28.530 1.00 56.62 109 LYS A N 1
ATOM 859 C CA . LYS A 1 109 ? 1.414 10.973 -28.089 1.00 56.62 109 LYS A CA 1
ATOM 860 C C . LYS A 1 109 ? 2.626 11.869 -28.358 1.00 56.62 109 LYS A C 1
ATOM 862 O O . LYS A 1 109 ? 3.224 12.415 -27.438 1.00 56.62 109 LYS A O 1
ATOM 867 N N . VAL A 1 110 ? 2.969 12.054 -29.632 1.00 54.31 110 VAL A N 1
ATOM 868 C CA . VAL A 1 110 ? 3.666 13.276 -30.055 1.00 54.31 110 VAL A CA 1
ATOM 869 C C . VAL A 1 110 ? 2.581 14.264 -30.464 1.00 54.31 110 VAL A C 1
ATOM 871 O O . VAL A 1 110 ? 2.045 14.200 -31.567 1.00 54.31 110 VAL A O 1
ATOM 874 N N . ASN A 1 111 ? 2.205 15.159 -29.553 1.00 54.56 111 ASN A N 1
ATOM 875 C CA . ASN A 1 111 ? 1.430 16.333 -29.945 1.00 54.56 111 ASN A CA 1
ATOM 876 C C . ASN A 1 111 ? 2.320 17.203 -30.850 1.00 54.56 111 ASN A C 1
ATOM 878 O O . ASN A 1 111 ? 3.537 17.229 -30.660 1.00 54.56 111 ASN A O 1
ATOM 882 N N . ALA A 1 112 ? 1.730 17.9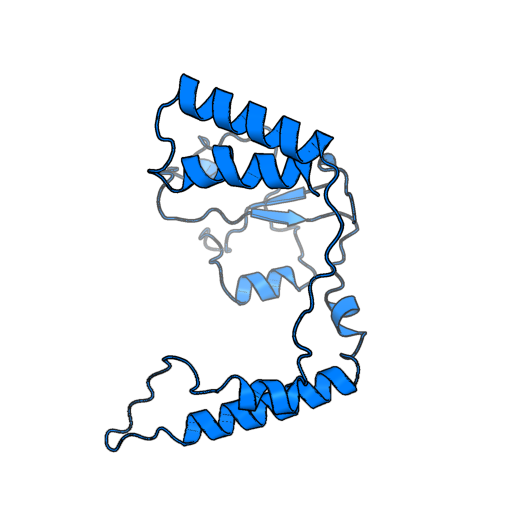64 -31.776 1.00 54.41 112 ALA A N 1
ATOM 883 C CA . ALA A 1 112 ? 2.446 18.806 -32.748 1.00 54.41 112 ALA A CA 1
ATOM 884 C C . ALA A 1 112 ? 3.450 19.826 -32.147 1.00 54.41 112 ALA A C 1
ATOM 886 O O . ALA A 1 112 ? 4.205 20.439 -32.893 1.00 54.41 112 ALA A O 1
ATOM 887 N N . ALA A 1 113 ? 3.477 19.995 -30.819 1.00 58.34 113 ALA A N 1
ATOM 888 C CA . ALA A 1 113 ? 4.360 20.900 -30.081 1.00 58.34 113 ALA A CA 1
ATOM 889 C C . ALA A 1 113 ? 5.550 20.218 -29.362 1.00 58.34 113 ALA A C 1
ATOM 891 O O . ALA A 1 113 ? 6.302 20.896 -28.676 1.00 58.34 113 ALA A O 1
ATOM 892 N N . GLY A 1 114 ? 5.749 18.898 -29.484 1.00 56.12 114 GLY A N 1
ATOM 893 C CA . GLY A 1 114 ? 6.974 18.229 -29.007 1.00 56.12 114 GLY A CA 1
ATOM 894 C C . GLY A 1 114 ? 7.161 18.108 -27.483 1.00 56.12 114 GLY A C 1
ATOM 895 O O . GLY A 1 114 ? 8.174 17.567 -27.046 1.00 56.12 114 GLY A O 1
ATOM 896 N N . GLU A 1 115 ? 6.205 18.546 -26.662 1.00 53.25 115 GLU A N 1
ATOM 897 C CA . GLU A 1 115 ? 6.306 18.434 -25.202 1.00 53.25 115 GLU A CA 1
ATOM 898 C C . GLU A 1 115 ? 5.821 17.069 -24.680 1.00 53.25 115 GLU A C 1
ATOM 900 O O . GLU A 1 115 ? 4.645 16.701 -24.771 1.00 53.25 115 GLU A O 1
ATOM 905 N N . SER A 1 116 ? 6.755 16.312 -24.095 1.00 45.81 116 SER A N 1
ATOM 906 C CA . SER A 1 116 ? 6.516 15.038 -23.411 1.00 45.81 116 SER A CA 1
ATOM 907 C C . SER A 1 116 ? 5.859 15.270 -22.046 1.00 45.81 116 SER A C 1
ATOM 909 O O . SER A 1 116 ? 6.536 15.424 -21.032 1.00 45.81 116 SER A O 1
ATOM 911 N N . SER A 1 117 ? 4.528 15.257 -21.993 1.00 48.53 117 SER A N 1
ATOM 912 C CA . SER A 1 117 ? 3.792 15.212 -20.725 1.00 48.53 117 SER A CA 1
ATOM 913 C C . SER A 1 117 ? 3.782 13.781 -20.166 1.00 48.53 117 SER A C 1
ATOM 915 O O . SER A 1 117 ? 3.073 12.911 -20.676 1.00 48.53 117 SER A O 1
ATOM 917 N N . THR A 1 118 ? 4.538 13.540 -19.093 1.00 49.09 118 THR A N 1
ATOM 918 C CA . THR A 1 118 ? 4.599 12.301 -18.285 1.00 49.09 118 THR A CA 1
ATOM 919 C C . THR A 1 118 ? 3.353 12.087 -17.407 1.00 49.09 118 THR A C 1
ATOM 921 O O . THR A 1 118 ? 3.428 11.608 -16.280 1.00 49.09 118 THR A O 1
ATOM 924 N N . GLY A 1 119 ? 2.165 12.431 -17.904 1.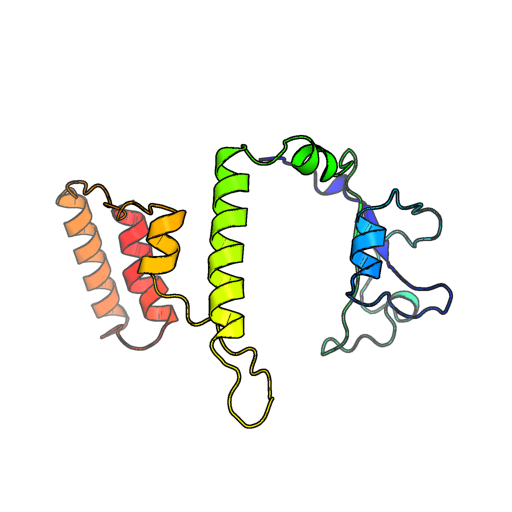00 46.59 119 GLY A N 1
ATOM 925 C CA . GLY A 1 119 ? 0.903 12.197 -17.203 1.00 46.59 119 GLY A CA 1
ATOM 926 C C . GLY A 1 119 ? 0.252 10.897 -17.661 1.00 46.59 119 GLY A C 1
ATOM 927 O O . GLY A 1 119 ? -0.481 10.935 -18.639 1.00 46.59 119 GLY A O 1
ATOM 928 N N . CYS A 1 120 ? 0.515 9.791 -16.952 1.00 49.12 120 CYS A N 1
ATOM 929 C CA . CYS A 1 120 ? -0.093 8.456 -17.111 1.00 49.12 120 CYS A CA 1
ATOM 930 C C . CYS A 1 120 ? -0.061 7.875 -18.542 1.00 49.12 120 CYS A C 1
ATOM 932 O O . CYS A 1 120 ? -0.745 8.342 -19.449 1.00 49.12 120 CYS A O 1
ATOM 934 N N . SER A 1 121 ? 0.681 6.781 -18.750 1.00 56.47 121 SER A N 1
ATOM 935 C CA . SER A 1 121 ? 0.584 6.001 -19.990 1.00 56.47 121 SER A CA 1
ATOM 936 C C . SER A 1 121 ? -0.884 5.654 -20.266 1.00 56.47 121 SER A C 1
ATOM 938 O O . SER A 1 121 ? -1.539 5.071 -19.401 1.00 56.47 121 SER A O 1
ATOM 940 N N . TYR A 1 122 ? -1.400 6.018 -21.443 1.00 64.19 122 TYR A N 1
ATOM 941 C CA . TYR A 1 122 ? -2.779 5.749 -21.865 1.00 64.19 122 TYR A CA 1
ATOM 942 C C . TYR A 1 122 ? -2.920 4.250 -22.175 1.00 64.19 122 TYR A C 1
ATOM 944 O O . TYR A 1 122 ? -2.881 3.816 -23.322 1.00 64.19 122 TYR A O 1
ATOM 952 N N . VAL A 1 123 ? -2.944 3.431 -21.130 1.00 75.69 123 VAL A N 1
ATOM 953 C CA . VAL A 1 123 ? -3.063 1.975 -21.199 1.00 75.69 123 VAL A CA 1
ATOM 954 C C . VAL A 1 123 ? -4.443 1.623 -20.682 1.00 75.69 123 VAL A C 1
ATOM 956 O O . VAL A 1 123 ? -4.803 1.986 -19.561 1.00 75.69 123 VAL A O 1
ATOM 959 N N . SER A 1 124 ? -5.232 0.938 -21.502 1.00 81.44 124 SER A N 1
ATOM 960 C CA . SER A 1 124 ? -6.537 0.446 -21.080 1.00 81.44 124 SER A CA 1
ATOM 961 C C . SER A 1 124 ? -6.391 -0.828 -20.247 1.00 81.44 124 SER A C 1
ATOM 963 O O . SER A 1 124 ? -5.408 -1.562 -20.365 1.00 81.44 124 SER A O 1
ATOM 965 N N . PHE A 1 125 ? -7.400 -1.145 -19.431 1.00 80.38 125 PHE A N 1
ATOM 966 C CA . PHE A 1 125 ? -7.425 -2.429 -18.727 1.00 80.38 125 PHE A CA 1
ATOM 967 C C . PHE A 1 125 ? -7.350 -3.613 -19.706 1.00 80.38 125 PHE A C 1
ATOM 969 O O . PHE A 1 125 ? -6.687 -4.595 -19.401 1.00 80.38 125 PHE A O 1
ATOM 976 N N . SER A 1 126 ? -7.936 -3.495 -20.903 1.00 83.06 126 SER A N 1
ATOM 977 C CA . SER A 1 126 ? -7.866 -4.518 -21.956 1.00 83.06 126 SER A CA 1
ATOM 978 C C . SER A 1 126 ? -6.437 -4.783 -22.441 1.00 83.06 126 SER A C 1
ATOM 980 O O . SER A 1 126 ? -6.079 -5.929 -22.716 1.00 83.06 126 SER A O 1
ATOM 982 N N . ASP A 1 127 ? -5.604 -3.742 -22.521 1.00 85.31 127 ASP A N 1
ATOM 983 C CA . ASP A 1 127 ? -4.199 -3.870 -22.920 1.00 85.31 127 ASP A CA 1
ATOM 984 C C . ASP A 1 127 ? -3.387 -4.630 -21.863 1.00 85.31 127 ASP A C 1
ATOM 986 O O . ASP A 1 127 ? -2.586 -5.505 -22.195 1.00 85.31 127 ASP A O 1
ATOM 990 N N . VAL A 1 128 ? -3.637 -4.334 -20.583 1.00 85.00 128 VAL A N 1
ATOM 991 C CA . VAL A 1 128 ? -3.017 -5.041 -19.454 1.00 85.00 128 VAL A CA 1
ATOM 992 C C . VAL A 1 128 ? -3.537 -6.472 -19.359 1.00 85.00 128 VAL A C 1
ATOM 994 O O . VAL A 1 128 ? -2.751 -7.400 -19.177 1.00 85.00 128 VAL A O 1
ATOM 997 N N . ASP A 1 129 ? -4.846 -6.675 -19.502 1.00 86.56 129 ASP A N 1
ATOM 998 C CA . ASP A 1 129 ? -5.490 -7.980 -19.368 1.00 86.56 129 ASP A CA 1
ATOM 999 C C . ASP A 1 129 ? -5.040 -8.959 -20.458 1.00 86.56 129 ASP A C 1
ATOM 1001 O O . ASP A 1 129 ? -4.801 -10.132 -20.183 1.00 86.56 129 ASP A O 1
ATOM 1005 N N . ARG A 1 130 ? -4.776 -8.479 -21.677 1.00 87.38 130 ARG A N 1
ATOM 1006 C CA . ARG A 1 130 ? -4.194 -9.304 -22.747 1.00 87.38 130 ARG A CA 1
ATOM 1007 C C . ARG A 1 130 ? -2.852 -9.940 -22.350 1.00 87.38 130 ARG A C 1
ATOM 1009 O O . ARG A 1 130 ? -2.575 -11.070 -22.762 1.00 87.38 130 ARG A O 1
ATOM 1016 N N . VAL A 1 131 ? -2.036 -9.236 -21.562 1.00 90.06 131 VAL A N 1
ATOM 1017 C CA . VAL A 1 131 ? -0.707 -9.691 -21.113 1.00 90.06 131 VAL A CA 1
ATOM 1018 C C . VAL A 1 131 ? -0.798 -10.460 -19.793 1.00 90.06 131 VAL A C 1
ATOM 1020 O O . VAL A 1 131 ? -0.265 -11.563 -19.648 1.00 90.06 131 VAL A O 1
ATOM 1023 N N . MET A 1 132 ? -1.499 -9.894 -18.813 1.00 85.12 132 MET A N 1
ATOM 1024 C CA . MET A 1 132 ? -1.574 -10.436 -17.457 1.00 85.12 132 MET A CA 1
ATOM 1025 C C . MET A 1 132 ? -2.575 -11.583 -17.338 1.00 85.12 132 MET A C 1
ATOM 1027 O O . MET A 1 132 ? -2.397 -12.437 -16.465 1.00 85.12 132 MET A O 1
ATOM 1031 N N . ARG A 1 133 ? -3.577 -11.625 -18.228 1.00 84.12 133 ARG A N 1
ATOM 1032 C CA . ARG A 1 133 ? -4.730 -12.538 -18.208 1.00 84.12 133 ARG A CA 1
ATOM 1033 C C . ARG A 1 133 ? -5.356 -12.557 -16.825 1.00 84.12 133 ARG A C 1
ATOM 1035 O O . ARG A 1 133 ? -5.461 -13.611 -16.187 1.00 84.12 133 ARG A O 1
ATOM 1042 N N . ALA A 1 134 ? -5.650 -11.364 -16.321 1.00 78.25 134 ALA A N 1
ATOM 1043 C CA . ALA A 1 134 ? -6.137 -11.194 -14.974 1.00 78.25 134 ALA A CA 1
ATOM 1044 C C . ALA A 1 134 ? -7.526 -11.821 -14.907 1.00 78.25 134 ALA A C 1
ATOM 1046 O O . ALA A 1 134 ? -8.480 -11.371 -15.534 1.00 78.25 134 ALA A O 1
ATOM 1047 N N . ARG A 1 135 ? -7.657 -12.899 -14.137 1.00 78.31 135 ARG A N 1
ATOM 1048 C CA . ARG A 1 135 ? -8.987 -13.427 -13.852 1.00 78.31 135 ARG A CA 1
ATOM 1049 C C . ARG A 1 135 ? -9.716 -12.411 -12.991 1.00 78.31 135 ARG A C 1
ATOM 1051 O O . ARG A 1 135 ? -9.127 -11.849 -12.065 1.00 78.31 135 ARG A O 1
ATOM 1058 N N . ARG A 1 136 ? -11.001 -12.201 -13.282 1.00 75.88 136 ARG A N 1
ATOM 1059 C CA . ARG A 1 136 ? -11.870 -11.444 -12.3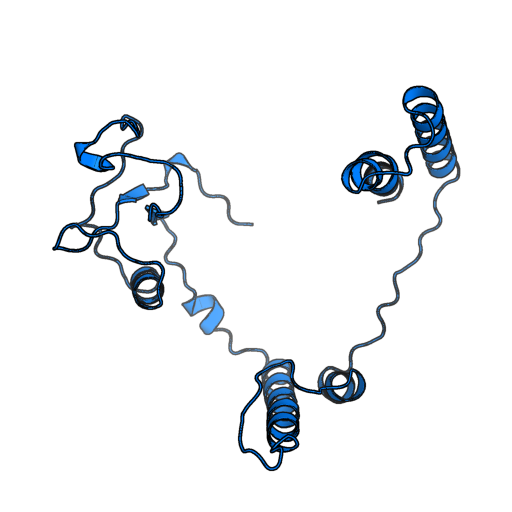88 1.00 75.88 136 ARG A CA 1
ATOM 1060 C C . ARG A 1 136 ? -11.780 -12.095 -11.014 1.00 75.88 136 ARG A C 1
ATOM 1062 O O . ARG A 1 136 ? -12.002 -13.297 -10.887 1.00 75.88 136 ARG A O 1
ATOM 1069 N N . TYR A 1 137 ? -11.382 -11.315 -10.016 1.00 80.44 137 TYR A N 1
ATOM 1070 C CA . TYR A 1 137 ? -11.377 -11.805 -8.651 1.00 80.44 137 TYR A CA 1
ATOM 1071 C C . TYR A 1 137 ? -12.821 -12.100 -8.251 1.00 80.44 137 TYR A C 1
ATOM 1073 O O . TYR A 1 137 ? -13.660 -11.199 -8.217 1.00 80.44 137 TYR A O 1
ATOM 1081 N N . GLU A 1 138 ? -13.099 -13.369 -7.984 1.00 82.38 138 GLU A N 1
ATOM 1082 C CA . GLU A 1 138 ? -14.351 -13.808 -7.391 1.00 82.38 138 GLU A CA 1
ATOM 1083 C C . GLU A 1 138 ? -14.099 -14.027 -5.906 1.00 82.38 138 GLU A C 1
ATOM 1085 O O . GLU A 1 138 ? -13.399 -14.956 -5.496 1.00 82.38 138 GLU A O 1
ATOM 1090 N N . GLN A 1 139 ? -14.630 -13.121 -5.088 1.00 80.75 139 GLN A N 1
ATOM 1091 C CA . GLN A 1 139 ? -14.576 -13.280 -3.647 1.00 80.75 139 GLN A CA 1
ATOM 1092 C C . GLN A 1 139 ? -15.508 -14.424 -3.248 1.00 80.75 139 GLN A C 1
ATOM 1094 O O . GLN A 1 139 ? -16.721 -14.336 -3.434 1.00 80.75 139 GLN A O 1
ATOM 1099 N N . SER A 1 140 ? -14.947 -15.496 -2.688 1.00 79.81 140 SER A N 1
ATOM 1100 C CA . SER A 1 140 ? -15.741 -16.592 -2.133 1.00 79.81 140 SER A CA 1
ATOM 1101 C C . SER A 1 140 ? -16.683 -16.053 -1.053 1.00 79.81 140 SER A C 1
ATOM 1103 O O . SER A 1 140 ? -16.219 -15.507 -0.049 1.00 79.81 140 SER A O 1
ATOM 1105 N N . SER A 1 141 ? -17.991 -16.219 -1.233 1.00 80.12 141 SER A N 1
ATOM 1106 C CA . SER A 1 141 ? -18.978 -15.851 -0.222 1.00 80.12 141 SER A CA 1
ATOM 1107 C C . SER A 1 141 ? -19.100 -16.953 0.827 1.00 80.12 141 SER A C 1
ATOM 1109 O O . SER A 1 141 ? -19.201 -18.131 0.483 1.00 80.12 141 SER A O 1
ATOM 1111 N N . LYS A 1 142 ? -19.145 -16.574 2.101 1.00 81.94 142 LYS A N 1
ATOM 1112 C CA . LYS A 1 142 ? -19.499 -17.471 3.205 1.00 81.94 142 LYS A CA 1
ATOM 1113 C C . LYS A 1 142 ? -20.840 -17.031 3.777 1.00 81.94 142 LYS A C 1
ATOM 1115 O O . LYS A 1 142 ? -21.103 -15.833 3.853 1.00 81.94 142 LYS A O 1
ATOM 1120 N N . VAL A 1 143 ? -21.676 -17.992 4.166 1.00 84.75 143 VAL A N 1
ATOM 1121 C CA . VAL A 1 143 ? -22.904 -17.691 4.910 1.00 84.75 143 VAL A CA 1
ATOM 1122 C C . VAL A 1 143 ? -22.493 -17.119 6.264 1.00 84.75 143 VAL A C 1
ATOM 1124 O O . VAL A 1 143 ? -21.680 -17.716 6.965 1.00 84.75 143 VAL A O 1
ATOM 1127 N N . ILE A 1 144 ? -23.016 -15.942 6.596 1.00 81.75 144 ILE A N 1
ATOM 1128 C CA . ILE A 1 144 ? -22.802 -15.308 7.896 1.00 81.75 144 ILE A CA 1
ATOM 1129 C C . ILE A 1 144 ? -23.891 -15.828 8.830 1.00 81.75 144 ILE A C 1
ATOM 1131 O O . ILE A 1 144 ? -25.074 -15.736 8.506 1.00 81.75 144 ILE A O 1
ATOM 1135 N N . GLU A 1 145 ? -23.492 -16.393 9.966 1.00 89.00 145 GLU A N 1
ATOM 1136 C CA . GLU A 1 145 ? -24.420 -16.877 10.990 1.00 89.00 145 GLU A CA 1
ATOM 1137 C C . GLU A 1 145 ? -25.277 -15.730 11.539 1.00 89.00 145 GLU A C 1
ATOM 1139 O O . GLU A 1 145 ? -24.785 -14.619 11.758 1.00 89.00 145 GLU A O 1
ATOM 1144 N N . ASN A 1 146 ? -26.560 -16.004 11.795 1.00 88.62 146 ASN A N 1
ATOM 1145 C CA . ASN A 1 146 ? -27.502 -14.990 12.277 1.00 88.62 146 ASN A CA 1
ATOM 1146 C C . ASN A 1 146 ? -27.046 -14.355 13.597 1.00 88.62 146 ASN A C 1
ATOM 1148 O O . ASN A 1 146 ? -27.166 -13.148 13.750 1.00 88.62 146 ASN A O 1
ATOM 1152 N N . GLU A 1 147 ? -26.409 -15.122 14.484 1.00 88.88 147 GLU A N 1
ATOM 1153 C CA . GLU A 1 147 ? -25.869 -14.626 15.758 1.00 88.8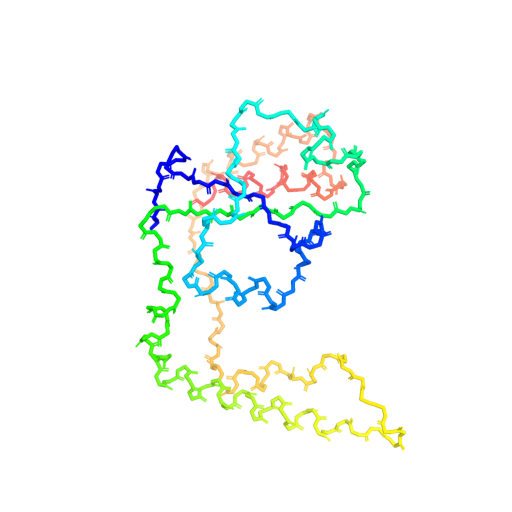8 147 GLU A CA 1
ATOM 1154 C C . GLU A 1 147 ? -24.850 -13.489 15.568 1.00 88.88 147 GLU A C 1
ATOM 1156 O O . GLU A 1 147 ? -24.844 -12.506 16.311 1.00 88.88 147 GLU A O 1
ATOM 1161 N N . LYS A 1 148 ? -24.009 -13.580 14.529 1.00 86.69 148 LYS A N 1
ATOM 1162 C CA . LYS A 1 148 ? -23.028 -12.540 14.185 1.00 86.69 148 LYS A CA 1
ATOM 1163 C C . LYS A 1 148 ? -23.706 -11.294 13.620 1.00 86.69 148 LYS A C 1
ATOM 1165 O O . LYS A 1 148 ? -23.288 -10.179 13.929 1.00 86.69 148 LYS A O 1
ATOM 1170 N N . ASN A 1 149 ? -24.762 -11.476 12.825 1.00 86.25 149 ASN A N 1
ATOM 1171 C CA . ASN A 1 149 ? -25.577 -10.368 12.325 1.00 86.25 149 ASN A CA 1
ATOM 1172 C C . ASN A 1 149 ? -26.331 -9.666 13.462 1.00 86.25 149 ASN A C 1
ATOM 1174 O O . ASN A 1 149 ? -26.350 -8.437 13.504 1.00 86.25 149 ASN A O 1
ATOM 1178 N N . ASP A 1 150 ? -26.884 -10.424 14.408 1.00 89.50 150 ASP A N 1
ATOM 1179 C CA . ASP A 1 150 ? -27.596 -9.897 15.572 1.00 89.50 150 ASP A CA 1
ATOM 1180 C C . ASP A 1 150 ? -26.652 -9.109 16.488 1.00 89.50 150 ASP A C 1
ATOM 1182 O O . ASP A 1 150 ? -26.981 -8.002 16.923 1.00 89.50 150 ASP A O 1
ATOM 1186 N N . MET A 1 151 ? -25.440 -9.625 16.720 1.00 89.06 151 MET A N 1
ATOM 1187 C CA . MET A 1 151 ? -24.392 -8.925 17.468 1.00 89.06 151 MET A CA 1
ATOM 1188 C C . MET A 1 151 ? -23.994 -7.611 16.787 1.00 89.06 151 MET A C 1
ATOM 1190 O O . MET A 1 151 ? -23.919 -6.570 17.445 1.00 89.06 151 MET A O 1
ATOM 1194 N N . LEU A 1 152 ? -23.771 -7.639 15.471 1.00 89.00 152 LEU A N 1
ATOM 1195 C CA . LEU A 1 152 ? -23.422 -6.451 14.697 1.00 89.00 152 LEU A CA 1
ATOM 1196 C C . LEU A 1 152 ? -24.550 -5.410 14.738 1.00 89.00 152 LEU A C 1
ATOM 1198 O O . LEU A 1 152 ? -24.293 -4.224 14.943 1.00 89.00 152 LEU A O 1
ATOM 1202 N N . HIS A 1 153 ? -25.799 -5.850 14.599 1.00 87.56 153 HIS A N 1
ATOM 1203 C CA . HIS A 1 153 ? -26.973 -4.990 14.687 1.00 87.56 153 HIS A CA 1
ATOM 1204 C C . HIS A 1 153 ? -27.101 -4.344 16.074 1.00 87.56 153 HIS A C 1
ATOM 1206 O O . HIS A 1 153 ? -27.276 -3.128 16.175 1.00 87.56 153 HIS A O 1
ATOM 1212 N N . ALA A 1 154 ? -26.936 -5.119 17.150 1.00 89.56 154 ALA A N 1
ATOM 1213 C CA . ALA A 1 154 ? -26.955 -4.606 18.519 1.00 89.56 154 ALA A CA 1
ATOM 1214 C C . ALA A 1 154 ? -25.833 -3.585 18.774 1.00 89.56 154 ALA A C 1
ATOM 1216 O O . ALA A 1 154 ? -26.063 -2.548 19.401 1.00 89.56 154 ALA A O 1
ATOM 1217 N N . TYR A 1 155 ? -24.634 -3.843 18.248 1.00 87.56 155 TYR A N 1
ATOM 1218 C CA . TYR A 1 155 ? -23.498 -2.931 18.343 1.00 87.56 155 TYR A CA 1
ATOM 1219 C C . TYR A 1 155 ? -23.760 -1.606 17.611 1.00 87.56 155 TYR A C 1
ATOM 1221 O O . TYR A 1 155 ? -23.553 -0.534 18.182 1.00 87.56 155 TYR A O 1
ATOM 1229 N N . ILE A 1 156 ? -24.267 -1.659 16.375 1.00 84.88 156 ILE A N 1
ATOM 1230 C CA . ILE A 1 156 ? -24.600 -0.456 15.598 1.00 84.88 156 ILE A CA 1
ATOM 1231 C C . ILE A 1 156 ? -25.698 0.347 16.305 1.00 84.88 156 ILE A C 1
ATOM 1233 O O . ILE A 1 156 ? -25.554 1.558 16.452 1.00 84.88 156 ILE A O 1
ATOM 1237 N N . LEU A 1 157 ? -26.742 -0.308 16.827 1.00 86.50 157 LEU A N 1
ATOM 1238 C CA . LEU A 1 157 ? -27.793 0.358 17.604 1.00 86.50 157 LEU A CA 1
ATOM 1239 C C . LEU A 1 157 ? -27.242 1.078 18.841 1.00 86.50 157 LEU A C 1
ATOM 1241 O O . LEU A 1 157 ? -27.635 2.214 19.120 1.00 86.50 157 LEU A O 1
ATOM 1245 N N . LEU A 1 158 ? -26.330 0.439 19.580 1.00 85.81 158 LEU A N 1
ATOM 1246 C CA . LEU A 1 158 ? -25.679 1.044 20.742 1.00 85.81 158 LEU A CA 1
ATOM 1247 C C . LEU A 1 158 ? -24.908 2.305 20.344 1.00 85.81 158 LEU A C 1
ATOM 1249 O O . LEU A 1 158 ? -25.023 3.337 21.005 1.00 85.81 158 LEU A O 1
ATOM 1253 N N . LEU A 1 159 ? -24.152 2.229 19.253 1.00 80.88 159 LEU A N 1
ATOM 1254 C CA . LEU A 1 159 ? -23.379 3.349 18.743 1.00 80.88 159 LEU A CA 1
ATOM 1255 C C . LEU A 1 159 ? -24.268 4.503 18.272 1.00 80.88 159 LEU A C 1
ATOM 1257 O O . LEU A 1 159 ? -24.030 5.642 18.670 1.00 80.88 159 LEU A O 1
ATOM 1261 N N . THR A 1 160 ? -25.318 4.225 17.497 1.00 79.19 160 THR A N 1
ATOM 1262 C CA . THR A 1 160 ? -26.270 5.253 17.051 1.00 79.19 160 THR A CA 1
ATOM 1263 C C . THR A 1 160 ? -26.965 5.927 18.235 1.00 79.19 160 THR A C 1
ATOM 1265 O O . THR A 1 160 ? -27.189 7.134 18.221 1.00 79.19 160 THR A O 1
ATOM 1268 N N . LYS A 1 161 ? -27.254 5.179 19.307 1.00 82.69 161 LYS A N 1
ATOM 1269 C CA . LYS A 1 161 ? -27.813 5.740 20.543 1.00 82.69 161 LYS A CA 1
ATOM 1270 C C . LYS A 1 161 ? -26.808 6.609 21.307 1.00 82.69 161 LYS A C 1
ATOM 1272 O O . LYS A 1 161 ? -27.200 7.632 21.857 1.00 82.69 161 LYS A O 1
ATOM 1277 N N . ALA A 1 162 ? -25.545 6.194 21.378 1.00 79.88 162 ALA A N 1
ATOM 1278 C CA . ALA A 1 162 ? -24.517 6.879 22.161 1.00 79.88 162 ALA A CA 1
ATOM 1279 C C . ALA A 1 162 ? -23.976 8.144 21.477 1.00 79.88 162 ALA A C 1
ATOM 1281 O O . ALA A 1 162 ? -23.674 9.123 22.155 1.00 79.88 162 ALA A O 1
ATOM 1282 N N . PHE A 1 163 ? -23.860 8.132 20.149 1.00 73.69 163 PHE A N 1
ATOM 1283 C CA . PHE A 1 163 ? -23.170 9.178 19.388 1.00 73.69 163 PHE A CA 1
ATOM 1284 C C . PHE A 1 163 ? -24.055 9.861 18.330 1.00 73.69 163 PHE A C 1
ATOM 1286 O O . PHE A 1 163 ? -23.574 10.732 17.608 1.00 73.69 163 PHE A O 1
ATOM 1293 N N . GLY A 1 164 ? -25.339 9.502 18.237 1.00 72.25 164 GLY A N 1
ATOM 1294 C CA . GLY A 1 164 ? -26.259 10.015 17.219 1.00 72.25 164 GLY A CA 1
ATOM 1295 C C . GLY A 1 164 ? -26.035 9.378 15.845 1.00 72.25 164 GLY A C 1
ATOM 1296 O O . GLY A 1 164 ? -25.501 8.276 15.726 1.00 72.25 164 GLY A O 1
ATOM 1297 N N . GLU A 1 165 ? -26.448 10.061 14.777 1.00 68.00 165 GLU A N 1
ATOM 1298 C CA . GLU A 1 165 ? -26.161 9.638 13.403 1.00 68.00 165 GLU A CA 1
ATOM 1299 C C . GLU A 1 165 ? -24.647 9.728 13.125 1.00 68.00 165 GLU A C 1
ATOM 1301 O O . GLU A 1 165 ? -24.121 10.753 12.690 1.00 68.00 165 GLU A O 1
ATOM 1306 N N . ILE A 1 166 ? -23.919 8.637 13.384 1.00 62.00 166 ILE A N 1
ATOM 1307 C CA . ILE A 1 166 ? -22.480 8.506 13.108 1.00 62.00 166 ILE A CA 1
ATOM 1308 C C . ILE A 1 166 ? -22.255 8.363 11.593 1.00 62.00 166 ILE A C 1
ATOM 1310 O O . ILE A 1 166 ? -21.824 7.330 11.097 1.00 62.00 166 ILE A O 1
ATOM 1314 N N . VAL A 1 167 ? -22.585 9.380 10.804 1.00 59.56 167 VAL A N 1
ATOM 1315 C CA . VAL A 1 167 ? -22.449 9.333 9.334 1.00 59.56 167 VAL A CA 1
ATOM 1316 C C . VAL A 1 167 ? -21.456 10.352 8.792 1.00 59.56 167 VAL A C 1
ATOM 1318 O O . VAL A 1 167 ? -21.087 10.286 7.613 1.00 59.56 167 VAL A O 1
ATOM 1321 N N . THR A 1 168 ? -20.942 11.245 9.637 1.00 60.56 168 THR A N 1
ATOM 1322 C CA . THR A 1 168 ? -20.057 12.334 9.223 1.00 60.56 168 THR A CA 1
ATOM 1323 C C . THR A 1 168 ? -18.659 12.177 9.834 1.00 60.56 168 THR A C 1
ATOM 1325 O O . THR A 1 168 ? -18.480 12.033 11.036 1.00 60.56 168 THR A O 1
ATOM 1328 N N . GLY A 1 169 ? -17.641 12.149 8.966 1.00 66.00 169 GLY A N 1
ATOM 1329 C CA . GLY A 1 169 ? -16.231 11.965 9.341 1.00 66.00 169 GLY A CA 1
ATOM 1330 C C . GLY A 1 169 ? -15.628 10.636 8.866 1.00 66.00 169 GLY A C 1
ATOM 1331 O O . GLY A 1 169 ? -16.203 9.564 9.048 1.00 66.00 169 GLY A O 1
ATOM 1332 N N . LYS A 1 170 ? -14.447 10.701 8.232 1.00 69.44 170 LYS A N 1
ATOM 1333 C CA . LYS A 1 170 ? -13.738 9.524 7.687 1.00 69.44 170 LYS A CA 1
ATOM 1334 C C . LYS A 1 170 ? -13.341 8.526 8.781 1.00 69.44 170 LYS A C 1
ATOM 1336 O O . LYS A 1 170 ? -13.530 7.328 8.601 1.00 69.44 170 LYS A O 1
ATOM 1341 N N . GLU A 1 171 ? -12.860 9.017 9.921 1.00 71.56 171 GLU A N 1
ATOM 1342 C CA . GLU A 1 171 ? -12.418 8.163 11.032 1.00 71.56 171 GLU A CA 1
ATOM 1343 C C . GLU A 1 171 ? -13.581 7.542 11.809 1.00 71.56 171 GLU A C 1
ATOM 1345 O O . GLU A 1 171 ? -13.521 6.367 12.167 1.00 71.56 171 GLU A O 1
ATOM 1350 N N . ALA A 1 172 ? -14.689 8.270 11.958 1.00 70.88 172 ALA A N 1
ATOM 1351 C CA . ALA A 1 172 ? -15.903 7.733 12.561 1.00 70.88 172 ALA A CA 1
ATOM 1352 C C . ALA A 1 172 ? -16.441 6.533 11.758 1.00 70.88 172 ALA A C 1
ATOM 1354 O O . ALA A 1 172 ? -16.732 5.487 12.329 1.00 70.88 172 ALA A O 1
ATOM 1355 N N . LYS A 1 173 ? -16.467 6.617 10.420 1.00 71.00 173 LYS A N 1
ATOM 1356 C CA . LYS A 1 173 ? -16.863 5.485 9.558 1.00 71.00 173 LYS A CA 1
ATOM 1357 C C . LYS A 1 173 ? -15.935 4.278 9.702 1.00 71.00 173 LYS A C 1
ATOM 1359 O O . LYS A 1 173 ? -16.401 3.140 9.729 1.00 71.00 173 LYS A O 1
ATOM 1364 N N . ARG A 1 174 ? -14.623 4.508 9.809 1.00 74.94 174 ARG A N 1
ATOM 1365 C CA . ARG A 1 174 ? -13.648 3.425 9.992 1.00 74.94 174 ARG A CA 1
ATOM 1366 C C . ARG A 1 174 ? -13.861 2.699 11.318 1.00 74.94 174 ARG A C 1
ATOM 1368 O O . ARG A 1 174 ? -13.994 1.479 11.313 1.00 74.94 174 ARG A O 1
ATOM 1375 N N . LEU A 1 175 ? -13.935 3.438 12.421 1.00 75.94 175 LEU A N 1
ATOM 1376 C CA . LEU A 1 175 ? -14.027 2.867 13.767 1.00 75.94 175 LEU A CA 1
ATOM 1377 C C . LEU A 1 175 ? -15.396 2.250 14.069 1.00 75.94 175 LEU A C 1
ATOM 1379 O O . LEU A 1 175 ? -15.459 1.206 14.708 1.00 75.94 175 LEU A O 1
ATOM 1383 N N . HIS A 1 176 ? -16.479 2.869 13.602 1.00 78.31 176 HIS A N 1
ATOM 1384 C CA . HIS A 1 176 ? -17.838 2.525 14.030 1.00 78.31 176 HIS A CA 1
ATOM 1385 C C . HIS A 1 176 ? -18.618 1.651 13.043 1.00 78.31 176 HIS A C 1
ATOM 1387 O O . HIS A 1 176 ? -19.629 1.076 13.432 1.00 78.31 176 HIS A O 1
ATOM 1393 N N . PHE A 1 177 ? -18.153 1.513 11.795 1.00 76.12 177 PHE A N 1
ATOM 1394 C CA . PHE A 1 177 ? -18.792 0.649 10.790 1.00 76.12 177 PHE A CA 1
ATOM 1395 C C . PHE A 1 177 ? -17.853 -0.418 10.234 1.00 76.12 177 PHE A C 1
ATOM 1397 O O . PHE A 1 177 ? -18.231 -1.582 10.169 1.00 76.12 177 PHE A O 1
ATOM 1404 N N . ILE A 1 178 ? -16.623 -0.059 9.855 1.00 80.50 178 ILE A N 1
ATOM 1405 C CA . ILE A 1 178 ? -15.716 -1.007 9.186 1.00 80.50 178 ILE A CA 1
ATOM 1406 C C . ILE A 1 178 ? -15.109 -2.000 10.184 1.00 80.50 178 ILE A C 1
ATOM 1408 O O . ILE A 1 178 ? -15.191 -3.208 9.973 1.00 80.50 178 ILE A O 1
ATOM 1412 N N . VAL A 1 179 ? -14.519 -1.512 11.279 1.00 81.62 179 VAL A N 1
ATOM 1413 C CA . VAL A 1 179 ? -13.876 -2.370 12.293 1.00 81.62 179 VAL A CA 1
ATOM 1414 C C . VAL A 1 179 ? -14.831 -3.419 12.891 1.00 81.62 179 VAL A C 1
ATOM 1416 O O . VAL A 1 179 ? -14.435 -4.581 12.956 1.00 81.62 179 VAL A O 1
ATOM 1419 N N . PRO A 1 180 ? -16.079 -3.089 13.271 1.00 81.25 180 PRO A N 1
ATOM 1420 C CA . PRO A 1 180 ? -17.017 -4.065 13.831 1.00 81.25 180 PRO A CA 1
ATOM 1421 C C . PRO A 1 180 ? -17.402 -5.165 12.840 1.00 81.25 180 PRO A C 1
ATOM 1423 O O . PRO A 1 180 ? -17.487 -6.329 13.222 1.00 81.25 180 PRO A O 1
ATOM 1426 N N . VAL A 1 181 ? -17.585 -4.817 11.560 1.00 82.88 181 VAL A N 1
ATOM 1427 C CA . VAL A 1 181 ? -17.863 -5.797 10.499 1.00 82.88 181 VAL A CA 1
ATOM 1428 C C . VAL A 1 181 ? -16.683 -6.751 10.340 1.00 82.88 181 VAL A C 1
ATOM 1430 O O . VAL A 1 181 ? -16.885 -7.962 10.306 1.00 82.88 181 VAL A O 1
ATOM 1433 N N . LEU A 1 182 ? -15.454 -6.228 10.305 1.00 81.94 182 LEU A N 1
ATOM 1434 C CA . LEU A 1 182 ? -14.254 -7.062 10.229 1.00 81.94 182 LEU A CA 1
ATOM 1435 C C . LEU A 1 182 ? -14.106 -7.959 11.465 1.00 81.94 182 LEU A C 1
ATOM 1437 O O . LEU A 1 182 ? -13.793 -9.131 11.315 1.00 81.94 182 LEU A O 1
ATOM 1441 N N . ALA A 1 183 ? -14.374 -7.448 12.667 1.00 79.56 183 ALA A N 1
ATOM 1442 C CA . ALA A 1 183 ? -14.261 -8.224 13.902 1.00 79.56 183 ALA A CA 1
ATOM 1443 C C . ALA A 1 183 ? -15.326 -9.330 14.038 1.00 79.56 183 ALA A C 1
ATOM 1445 O O . ALA A 1 183 ? -15.058 -10.354 14.658 1.00 79.56 183 ALA A O 1
ATOM 1446 N N . CYS A 1 184 ? -16.529 -9.130 13.486 1.00 77.44 184 CYS A N 1
ATOM 1447 C CA . CYS A 1 184 ? -17.618 -10.108 13.593 1.00 77.44 184 CYS A CA 1
ATOM 1448 C C . CYS A 1 184 ? -17.612 -11.139 12.451 1.00 77.44 184 CYS A C 1
ATOM 1450 O O . CYS A 1 184 ? -17.994 -12.295 12.656 1.00 77.44 184 CYS A O 1
ATOM 1452 N N . VAL A 1 185 ? -17.227 -10.729 11.237 1.00 71.94 185 VAL A N 1
ATOM 1453 C CA . VAL A 1 185 ? -17.445 -11.507 10.004 1.00 71.94 185 VAL A CA 1
ATOM 1454 C C . VAL A 1 185 ? -16.169 -12.164 9.463 1.00 71.94 185 VAL A C 1
ATOM 1456 O O . VAL A 1 185 ? -16.280 -13.204 8.808 1.00 71.94 185 VAL A O 1
ATOM 1459 N N . CYS A 1 186 ? -14.982 -11.597 9.714 1.00 63.12 186 CYS A N 1
ATOM 1460 C CA . CYS A 1 186 ? -13.701 -12.196 9.311 1.00 63.12 186 CYS A CA 1
ATOM 1461 C C . CYS A 1 186 ? -13.206 -13.223 10.334 1.00 63.12 186 CYS A C 1
ATOM 1463 O O . CYS A 1 186 ? -12.624 -14.230 9.869 1.00 63.12 186 CYS A O 1
#

Secondary structure (DSSP, 8-state):
-----GGG-EEEE-B-TTSPBPPSSHHHHHHHHS---GGGSEE--TT--TT-HHHH-S--SSSS---EEEE-TT----HHHHHHS---HHHHHHHHHHHHHHHHHHHT---TT-----S-----HHHHHHHH--PPP-PPP-PPPHHHHHHHHHHHHHHHHHHS-TTS-HHHHIIIIIHHHHHHH-

Foldseek 3Di:
DDDDDPVQKWKWFAADPVRHHDDPDPVVVVCVLDPHPCVPTDIDDPPDDCPPCVVNNPDDPDPDDGDMDIDHPPPPVCCVVVVVPDDDVLVVVLVVLLVVLQVVQQVVDPDPVRDRDPDDRPADPVSNCVSVVDDDDDDDDDDQDVVLVVVLVVQLVVCCVVPNPQPDDPVSCCPRPVVSCVVSPD

Organism: NCBI:txid2077276

Radius of gyration: 26.86 Å; chains: 1; bounding box: 63×41×60 Å